Protein AF-A0A3Q2Q4I5-F1 (afdb_monomer)

Foldseek 3Di:
DLVVVLVVCVVVLHQDEDEAEPDDDVSVVVSNVSSVHYYHYDDDPVSVVVVVVVVVQPDDDDPPDDPDDAAAFAFDKDDDDPPDPPQDFDFAPACPPPPDDGDRDRIATAGPPPRGGHHDDQDQDPPPRHGYHHPVVVVVCVCSVPFFDQFDWDFCVVPPQFDAQPPPRHGPPDRTWTAGPPQRGIHDPVVSCCCRPPVRDDPRVVVVVVPD

pLDDT: mean 81.92, std 12.38, range [33.72, 95.56]

Structure (mmCIF, N/CA/C/O backbone):
data_AF-A0A3Q2Q4I5-F1
#
_entry.id   AF-A0A3Q2Q4I5-F1
#
loop_
_atom_site.group_PDB
_atom_site.id
_atom_site.type_symbol
_atom_site.label_atom_id
_atom_site.label_alt_id
_atom_site.label_comp_id
_atom_site.label_asym_id
_atom_site.label_entity_id
_atom_site.label_seq_id
_atom_site.pdbx_PDB_ins_code
_atom_site.Cartn_x
_atom_site.Cartn_y
_atom_site.Cartn_z
_atom_site.occupancy
_atom_site.B_iso_or_equiv
_atom_site.auth_seq_id
_atom_site.auth_comp_id
_atom_site.auth_asym_id
_atom_site.auth_atom_id
_atom_site.pdbx_PDB_model_num
ATOM 1 N N . ASN A 1 1 ? -8.327 -9.528 -34.447 1.00 54.75 1 ASN A N 1
ATOM 2 C CA . ASN A 1 1 ? -7.809 -8.280 -33.842 1.00 54.75 1 ASN A CA 1
ATOM 3 C C . ASN A 1 1 ? -8.039 -8.203 -32.328 1.00 54.75 1 ASN A C 1
ATOM 5 O O . ASN A 1 1 ? -7.052 -8.229 -31.614 1.00 54.75 1 ASN A O 1
ATOM 9 N N . ASN A 1 2 ? -9.270 -8.161 -31.782 1.00 54.66 2 ASN A N 1
ATOM 10 C CA . ASN A 1 2 ? -9.454 -8.071 -30.308 1.00 54.66 2 ASN A CA 1
ATOM 11 C C . ASN A 1 2 ? -9.133 -9.365 -29.533 1.00 54.66 2 ASN A C 1
ATOM 13 O O . ASN A 1 2 ? -8.626 -9.297 -28.416 1.00 54.66 2 ASN A O 1
ATOM 17 N N . LYS A 1 3 ? -9.390 -10.541 -30.123 1.00 59.75 3 LYS A N 1
ATOM 18 C CA . LYS A 1 3 ? -9.058 -11.841 -29.509 1.00 59.75 3 LYS A CA 1
ATOM 19 C C . LYS A 1 3 ? -7.539 -12.036 -29.374 1.00 59.75 3 LYS A C 1
ATOM 21 O O . LYS A 1 3 ? -7.071 -12.600 -28.394 1.00 59.75 3 LYS A O 1
ATOM 26 N N . ASP A 1 4 ? -6.778 -11.482 -30.317 1.00 68.62 4 ASP A N 1
ATOM 27 C CA . ASP A 1 4 ? -5.315 -11.579 -30.352 1.00 68.62 4 ASP A CA 1
ATOM 28 C C . ASP A 1 4 ? -4.661 -10.744 -29.237 1.00 68.62 4 ASP A C 1
ATOM 30 O O . ASP A 1 4 ? -3.686 -11.178 -28.622 1.00 68.62 4 ASP A O 1
ATOM 34 N N . MET A 1 5 ? -5.230 -9.576 -28.910 1.00 77.81 5 MET A N 1
ATOM 35 C CA . MET A 1 5 ? -4.703 -8.699 -27.857 1.00 77.81 5 MET A CA 1
ATOM 36 C C . MET A 1 5 ? -4.906 -9.288 -26.452 1.00 77.81 5 MET A C 1
ATOM 38 O O . MET A 1 5 ? -3.982 -9.247 -25.640 1.00 77.81 5 MET A O 1
ATOM 42 N N . GLY A 1 6 ? -6.066 -9.902 -26.181 1.00 77.69 6 GLY A N 1
ATOM 43 C CA . GLY A 1 6 ? -6.321 -10.610 -24.917 1.00 77.69 6 GLY A CA 1
ATOM 44 C C . GLY A 1 6 ? -5.351 -11.775 -24.698 1.00 77.69 6 GLY A C 1
ATOM 45 O O . GLY A 1 6 ? -4.722 -11.880 -23.642 1.00 77.69 6 GLY A O 1
ATOM 46 N N . CYS A 1 7 ? -5.130 -12.595 -25.732 1.00 77.12 7 CYS A N 1
ATOM 47 C CA . CYS A 1 7 ? -4.141 -13.673 -25.687 1.00 77.12 7 CYS A CA 1
ATOM 48 C C . CYS A 1 7 ? -2.708 -13.153 -25.479 1.00 77.12 7 CYS A C 1
ATOM 50 O O . CYS A 1 7 ? -1.955 -13.735 -24.696 1.00 77.12 7 CYS A O 1
ATOM 52 N N . THR A 1 8 ? -2.346 -12.037 -26.118 1.00 87.06 8 THR A N 1
ATOM 53 C CA . THR A 1 8 ? -1.018 -11.420 -25.968 1.00 87.06 8 THR A CA 1
ATOM 54 C C . THR A 1 8 ? -0.786 -10.952 -24.528 1.00 87.06 8 THR A C 1
ATOM 56 O O . THR A 1 8 ? 0.212 -11.324 -23.913 1.00 87.06 8 THR A O 1
ATOM 59 N N . LEU A 1 9 ? -1.731 -10.214 -23.941 1.00 86.50 9 LEU A N 1
ATOM 60 C CA . LEU A 1 9 ? -1.629 -9.721 -22.559 1.00 86.50 9 LEU A CA 1
ATOM 61 C C . LEU A 1 9 ? -1.539 -10.861 -21.542 1.00 86.50 9 LEU A C 1
ATOM 63 O O . LEU A 1 9 ? -0.756 -10.794 -20.593 1.00 86.50 9 LEU A O 1
ATOM 67 N N . LYS A 1 10 ? -2.282 -11.945 -21.784 1.00 84.06 10 LYS A N 1
ATOM 68 C CA . LYS A 1 10 ? -2.213 -13.154 -20.964 1.00 84.06 10 LYS A CA 1
ATOM 69 C C . LYS A 1 10 ? -0.843 -13.828 -21.047 1.00 84.06 10 LYS A C 1
ATOM 71 O O . LYS A 1 10 ? -0.325 -14.257 -20.019 1.00 84.06 10 LYS A O 1
ATOM 76 N N . SER A 1 11 ? -0.235 -13.889 -22.234 1.00 85.06 11 SER A N 1
ATOM 77 C CA . SER A 1 11 ? 1.121 -14.436 -22.393 1.00 85.06 11 SER A CA 1
ATOM 78 C C . SER A 1 11 ? 2.181 -13.601 -21.664 1.00 85.06 11 SER A C 1
ATOM 80 O O . SER A 1 11 ? 3.107 -14.159 -21.084 1.00 85.06 11 SER A O 1
ATOM 82 N N . LEU A 1 12 ? 1.987 -12.279 -21.605 1.00 86.94 12 LEU A N 1
ATOM 83 C CA . LEU A 1 12 ? 2.850 -11.337 -20.889 1.00 86.94 12 LEU A CA 1
ATOM 84 C C . LEU A 1 12 ? 2.569 -11.273 -19.374 1.00 86.94 12 LEU A C 1
ATOM 86 O O . LEU A 1 12 ? 3.193 -10.473 -18.683 1.00 86.94 12 LEU A O 1
ATOM 90 N N . LYS A 1 13 ? 1.640 -12.090 -18.848 1.00 85.62 13 LYS A N 1
ATOM 91 C CA . LYS A 1 13 ? 1.212 -12.094 -17.433 1.00 85.62 13 LYS A CA 1
ATOM 92 C C . LYS A 1 13 ? 0.746 -10.713 -16.930 1.00 85.62 13 LYS A C 1
ATOM 94 O O . LYS A 1 13 ? 0.904 -10.390 -15.754 1.00 85.62 13 LYS A O 1
ATOM 99 N N . VAL A 1 14 ? 0.151 -9.897 -17.805 1.00 87.50 14 VAL A N 1
ATOM 100 C CA . VAL A 1 14 ? -0.359 -8.563 -17.449 1.00 87.50 14 VAL A CA 1
ATOM 101 C C . VAL A 1 14 ? -1.813 -8.662 -16.995 1.00 87.50 14 VAL A C 1
ATOM 103 O O . VAL A 1 14 ? -2.679 -9.126 -17.737 1.00 87.50 14 VAL A O 1
ATOM 106 N N . ARG A 1 15 ? -2.092 -8.178 -15.782 1.00 88.50 15 ARG A N 1
ATOM 107 C CA . ARG A 1 15 ? -3.451 -8.043 -15.244 1.00 88.50 15 ARG A CA 1
ATOM 108 C C . ARG A 1 15 ? -4.058 -6.711 -15.682 1.00 88.50 15 ARG A C 1
ATOM 110 O O . ARG A 1 15 ? -3.457 -5.665 -15.454 1.00 88.50 15 ARG A O 1
ATOM 117 N N . VAL A 1 16 ? -5.268 -6.746 -16.240 1.00 91.00 16 VAL A N 1
ATOM 118 C CA . VAL A 1 16 ? -6.002 -5.543 -16.660 1.00 91.00 16 VAL A CA 1
ATOM 119 C C . VAL A 1 16 ? -7.303 -5.433 -15.873 1.00 91.00 16 VAL A C 1
ATOM 121 O O . VAL A 1 16 ? -8.151 -6.316 -15.956 1.00 91.00 16 VAL A O 1
ATOM 124 N N . SER A 1 17 ? -7.472 -4.335 -15.136 1.00 92.56 17 SER A N 1
ATOM 125 C CA . SER A 1 17 ? -8.730 -3.961 -14.478 1.00 92.56 17 SER A CA 1
ATOM 126 C C . SER A 1 17 ? -9.321 -2.729 -15.162 1.00 92.56 17 SER A C 1
ATOM 128 O O . SER A 1 17 ? -8.582 -1.825 -15.546 1.00 92.56 17 SER A O 1
ATOM 130 N N . VAL A 1 18 ? -10.644 -2.693 -15.334 1.00 94.50 18 VAL A N 1
ATOM 131 C CA . VAL A 1 18 ? -11.345 -1.611 -16.044 1.00 94.50 18 VAL A CA 1
ATOM 132 C C . VAL A 1 18 ? -12.529 -1.130 -15.214 1.00 94.50 18 VAL A C 1
ATOM 134 O O . VAL A 1 18 ? -13.327 -1.930 -14.730 1.00 94.50 18 VAL A O 1
ATOM 137 N N . ILE A 1 19 ? -12.665 0.189 -15.094 1.00 94.88 19 ILE A N 1
ATOM 138 C CA . ILE A 1 19 ? -13.838 0.839 -14.509 1.00 94.88 19 ILE A CA 1
ATOM 139 C C . ILE A 1 19 ? -14.615 1.496 -15.656 1.00 94.88 19 ILE A C 1
ATOM 141 O O . ILE A 1 19 ? -14.107 2.395 -16.323 1.00 94.88 19 ILE A O 1
ATOM 145 N N . GLY A 1 20 ? -15.819 0.998 -15.928 1.00 93.88 20 GLY A N 1
ATOM 146 C CA . GLY A 1 20 ? -16.721 1.500 -16.959 1.00 93.88 20 GLY A CA 1
ATOM 147 C C . GLY A 1 20 ? -17.591 2.650 -16.454 1.00 93.88 20 GLY A C 1
ATOM 148 O O . GLY A 1 20 ? -18.076 2.632 -15.323 1.00 93.88 20 GLY A O 1
ATOM 149 N N . LEU A 1 21 ? -17.822 3.639 -17.315 1.00 92.94 21 LEU A N 1
ATOM 150 C CA . LEU A 1 21 ? -18.753 4.737 -17.060 1.00 92.94 21 LEU A CA 1
ATOM 151 C C . LEU A 1 21 ? -20.150 4.345 -17.555 1.00 92.94 21 LEU A C 1
ATOM 153 O O . LEU A 1 21 ? -20.323 4.104 -18.749 1.00 92.94 21 LEU A O 1
ATOM 157 N N . SER A 1 22 ? -21.124 4.297 -16.641 1.00 89.56 22 SER A N 1
ATOM 158 C CA . SER A 1 22 ? -22.569 4.080 -16.864 1.00 89.56 22 SER A CA 1
ATOM 159 C C . SER A 1 22 ? -23.007 2.739 -17.471 1.00 89.56 22 SER A C 1
ATOM 161 O O . SER A 1 22 ? -24.047 2.219 -17.081 1.00 89.56 22 SER A O 1
ATOM 163 N N . ALA A 1 23 ? -22.258 2.164 -18.410 1.00 91.31 23 ALA A N 1
ATOM 164 C CA . ALA A 1 23 ? -22.637 0.954 -19.129 1.00 91.31 23 ALA A CA 1
ATOM 165 C C . ALA A 1 23 ? -21.513 -0.085 -19.152 1.00 91.31 23 ALA A C 1
ATOM 167 O O . ALA A 1 23 ? -20.323 0.239 -19.168 1.00 91.31 23 ALA A O 1
ATOM 168 N N . GLU A 1 24 ? -21.915 -1.355 -19.203 1.00 92.56 24 GLU A N 1
ATOM 169 C CA . GLU A 1 24 ? -21.002 -2.478 -19.370 1.00 92.56 24 GLU A CA 1
ATOM 170 C C . GLU A 1 24 ? -20.655 -2.691 -20.850 1.00 92.56 24 GLU A C 1
ATOM 172 O O . GLU A 1 24 ? -21.527 -2.839 -21.708 1.00 92.56 24 GLU A O 1
ATOM 177 N N . VAL A 1 25 ? -19.358 -2.782 -21.145 1.00 93.81 25 VAL A N 1
ATOM 178 C CA . VAL A 1 25 ? -18.853 -3.131 -22.476 1.00 93.81 25 VAL A CA 1
ATOM 179 C C . VAL A 1 25 ? -18.385 -4.579 -22.470 1.00 93.81 25 VAL A C 1
ATOM 181 O O . VAL A 1 25 ? -17.338 -4.902 -21.910 1.00 93.81 25 VAL A O 1
ATOM 184 N N . ARG A 1 26 ? -19.113 -5.451 -23.180 1.00 91.69 26 ARG A N 1
ATOM 185 C CA . ARG A 1 26 ? -18.853 -6.903 -23.210 1.00 91.69 26 ARG A CA 1
ATOM 186 C C . ARG A 1 26 ? -17.406 -7.270 -23.553 1.00 91.69 26 ARG A C 1
ATOM 188 O O . ARG A 1 26 ? -16.881 -8.236 -23.006 1.00 91.69 26 ARG A O 1
ATOM 195 N N . VAL A 1 27 ? -16.758 -6.522 -24.447 1.00 91.75 27 VAL A N 1
ATOM 196 C CA . VAL A 1 27 ? -15.351 -6.756 -24.822 1.00 91.75 27 VAL A CA 1
ATOM 197 C C . VAL A 1 27 ? -14.419 -6.539 -23.627 1.00 91.75 27 VAL A C 1
ATOM 199 O O . VAL A 1 27 ? -13.544 -7.366 -23.382 1.00 91.75 27 VAL A O 1
ATOM 202 N N . CYS A 1 28 ? -14.635 -5.476 -22.849 1.00 91.25 28 CYS A N 1
ATOM 203 C CA . CYS A 1 28 ? -13.860 -5.191 -21.645 1.00 91.25 28 CYS A CA 1
ATOM 204 C C . CYS A 1 28 ? -14.121 -6.235 -20.555 1.00 91.25 28 CYS A C 1
ATOM 206 O O . CYS A 1 28 ? -13.171 -6.678 -19.921 1.00 91.25 28 CYS A O 1
ATOM 208 N N . THR A 1 29 ? -15.367 -6.691 -20.392 1.00 91.44 29 THR A N 1
ATOM 209 C CA . THR A 1 29 ? -15.709 -7.770 -19.451 1.00 91.44 29 THR A CA 1
ATOM 210 C C . THR A 1 29 ? -14.982 -9.073 -19.782 1.00 91.44 29 THR A C 1
ATOM 212 O O . THR A 1 29 ? -14.494 -9.771 -18.896 1.00 91.44 29 THR A O 1
ATOM 215 N N . VAL A 1 30 ? -14.905 -9.430 -21.067 1.00 91.62 30 VAL A N 1
ATOM 216 C CA . VAL A 1 30 ? -14.172 -10.627 -21.503 1.00 91.62 30 VAL A CA 1
ATOM 217 C C . VAL A 1 30 ? -12.671 -10.447 -21.258 1.00 91.62 30 VAL A C 1
ATOM 219 O O . VAL A 1 30 ? -12.039 -11.348 -20.716 1.00 91.62 30 VAL A O 1
ATOM 222 N N . LEU A 1 31 ? -12.117 -9.271 -21.566 1.00 91.12 31 LEU A N 1
ATOM 223 C CA . LEU A 1 31 ? -10.697 -8.964 -21.375 1.00 91.12 31 LEU A CA 1
ATOM 224 C C . LEU A 1 31 ? -10.256 -9.037 -19.903 1.00 91.12 31 LEU A C 1
ATOM 226 O O . LEU A 1 31 ? -9.240 -9.660 -19.588 1.00 91.12 31 LEU A O 1
ATOM 230 N N . THR A 1 32 ? -11.004 -8.416 -18.989 1.00 91.25 32 THR A N 1
ATOM 231 C CA . THR A 1 32 ? -10.692 -8.448 -17.550 1.00 91.25 32 THR A CA 1
ATOM 232 C C . THR A 1 32 ? -10.813 -9.868 -17.001 1.00 91.25 32 THR A C 1
ATOM 234 O O . THR A 1 32 ? -9.948 -10.312 -16.248 1.00 91.25 32 THR A O 1
ATOM 237 N N . ARG A 1 33 ? -11.819 -10.633 -17.450 1.00 89.06 33 ARG A N 1
ATOM 238 C CA . ARG A 1 33 ? -11.991 -12.043 -17.074 1.00 89.06 33 ARG A CA 1
ATOM 239 C C . ARG A 1 33 ? -10.855 -12.933 -17.582 1.00 89.06 33 ARG A C 1
ATOM 241 O O . ARG A 1 33 ? -10.436 -13.840 -16.869 1.00 89.06 33 ARG A O 1
ATOM 248 N N . GLU A 1 34 ? -10.352 -12.693 -18.789 1.00 88.19 34 GLU A N 1
ATOM 249 C CA . GLU A 1 34 ? -9.236 -13.458 -19.360 1.00 88.19 34 GLU A CA 1
ATOM 250 C C . GLU A 1 34 ? -7.886 -13.143 -18.699 1.00 88.19 34 GLU A C 1
ATOM 252 O O . GLU A 1 34 ? -7.055 -14.045 -18.562 1.00 88.19 34 GLU A O 1
ATOM 257 N N . THR A 1 35 ? -7.679 -11.892 -18.275 1.00 87.44 35 THR A N 1
ATOM 258 C CA . THR A 1 35 ? -6.443 -11.411 -17.624 1.00 87.44 35 THR A CA 1
ATOM 259 C C . THR A 1 35 ? -6.456 -11.539 -16.094 1.00 87.44 35 THR A C 1
ATOM 261 O O . THR A 1 35 ? -5.437 -11.292 -15.452 1.00 87.44 35 THR A O 1
ATOM 264 N N . GLY A 1 36 ? -7.582 -11.939 -15.492 1.00 86.56 36 GLY A N 1
ATOM 265 C CA . GLY A 1 36 ? -7.728 -12.085 -14.037 1.00 86.56 36 GLY A CA 1
ATOM 266 C C . GLY A 1 36 ? -7.856 -10.755 -13.283 1.00 86.56 36 GLY A C 1
ATOM 267 O O . GLY A 1 36 ? -7.525 -10.679 -12.098 1.00 86.56 36 GLY A O 1
ATOM 268 N N . GLY A 1 37 ? -8.286 -9.696 -13.968 1.00 89.25 37 GLY A N 1
ATOM 269 C CA . GLY A 1 37 ? -8.605 -8.408 -13.362 1.00 89.25 37 GLY A CA 1
ATOM 270 C C . GLY A 1 37 ? -10.074 -8.267 -12.966 1.00 89.25 37 GLY A C 1
ATOM 271 O O . GLY A 1 37 ? -10.849 -9.221 -12.974 1.00 89.25 37 GLY A O 1
ATOM 272 N N . SER A 1 38 ? -10.448 -7.044 -12.601 1.00 91.56 38 SER A N 1
ATOM 273 C CA . SER A 1 38 ? -11.791 -6.664 -12.149 1.00 91.56 38 SER A CA 1
ATOM 274 C C . SER A 1 38 ? -12.464 -5.732 -13.158 1.00 91.56 38 SER A C 1
ATOM 276 O O . SER A 1 38 ? -11.806 -4.881 -13.760 1.00 91.56 38 SER A O 1
ATOM 278 N N . TYR A 1 39 ? -13.777 -5.892 -13.345 1.00 94.75 39 TYR A N 1
ATOM 279 C CA . TYR A 1 39 ? -14.610 -4.973 -14.123 1.00 94.75 39 TYR A CA 1
ATOM 280 C C . TYR A 1 39 ? -15.728 -4.430 -13.240 1.00 94.75 39 TYR A C 1
ATOM 282 O O . TYR A 1 39 ? -16.492 -5.214 -12.679 1.00 94.75 39 TYR A O 1
ATOM 290 N N . HIS A 1 40 ? -15.828 -3.109 -13.131 1.00 94.94 40 HIS A N 1
ATOM 291 C CA . HIS A 1 40 ? -16.877 -2.442 -12.360 1.00 94.94 40 HIS A CA 1
ATOM 292 C C . HIS A 1 40 ? -17.512 -1.327 -13.182 1.00 94.94 40 HIS A C 1
ATOM 294 O O . HIS A 1 40 ? -16.818 -0.666 -13.949 1.00 94.94 40 HIS A O 1
ATOM 300 N N . VAL A 1 41 ? 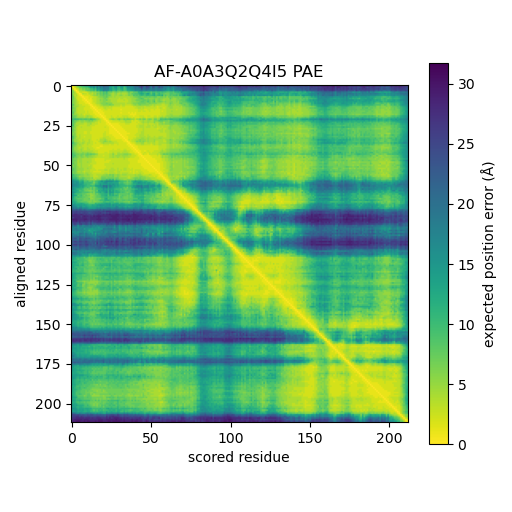-18.814 -1.107 -13.011 1.00 94.94 41 VAL A N 1
ATOM 301 C CA . VAL A 1 41 ? -19.547 -0.008 -13.652 1.00 94.94 41 VAL A CA 1
ATOM 302 C C . VAL A 1 41 ? -19.908 1.023 -12.594 1.00 94.94 41 VAL A C 1
ATOM 304 O O . VAL A 1 41 ? -20.430 0.676 -11.535 1.00 94.94 41 VAL A O 1
ATOM 307 N N . ILE A 1 42 ? -19.612 2.286 -12.883 1.00 95.56 42 ILE A N 1
ATOM 308 C CA . ILE A 1 42 ? -19.913 3.407 -11.996 1.00 95.56 42 ILE A CA 1
ATOM 309 C C . ILE A 1 42 ? -21.422 3.652 -11.984 1.00 95.56 42 ILE A C 1
ATOM 311 O O . ILE A 1 42 ? -22.043 3.744 -13.044 1.00 95.56 42 ILE A O 1
ATOM 315 N N . LEU A 1 43 ? -21.976 3.778 -10.777 1.00 92.25 43 LEU A N 1
ATOM 316 C CA . LEU A 1 43 ? -23.379 4.126 -10.541 1.00 92.25 43 LEU A CA 1
ATOM 317 C C . LEU A 1 43 ? -23.470 5.598 -10.130 1.00 92.25 43 L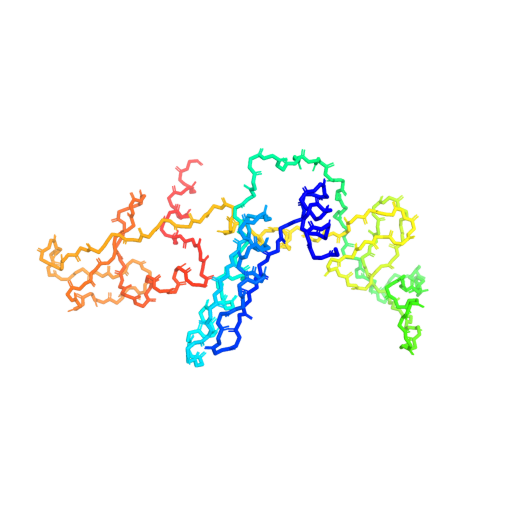EU A C 1
ATOM 319 O O . LEU A 1 43 ? -24.008 6.410 -10.873 1.00 92.25 43 LEU A O 1
ATOM 323 N N . ASP A 1 44 ? -22.817 5.930 -9.015 1.00 94.38 44 ASP A N 1
ATOM 324 C CA . ASP A 1 44 ? -22.798 7.261 -8.407 1.00 94.38 44 ASP A CA 1
ATOM 325 C C . ASP A 1 44 ? -21.361 7.722 -8.103 1.00 94.38 44 ASP A C 1
ATOM 327 O O . ASP A 1 44 ? -20.403 6.946 -8.177 1.00 94.38 44 ASP A O 1
ATOM 331 N N . GLU A 1 45 ? -21.200 8.989 -7.709 1.00 94.00 45 GLU A N 1
ATOM 332 C CA . GLU A 1 45 ? -19.900 9.568 -7.338 1.00 94.00 45 GLU A CA 1
ATOM 333 C C . GLU A 1 45 ? -19.270 8.875 -6.113 1.00 94.00 45 GLU A C 1
ATOM 335 O O . GLU A 1 45 ? -18.058 8.648 -6.080 1.00 94.00 45 GLU A O 1
ATOM 340 N N . SER A 1 46 ? -20.082 8.503 -5.118 1.00 94.88 46 SER A N 1
ATOM 341 C CA . SER A 1 46 ? -19.633 7.738 -3.945 1.00 94.88 46 SER A CA 1
ATOM 342 C C . SER A 1 46 ? -19.099 6.369 -4.356 1.00 94.88 46 SER A C 1
ATOM 344 O O . SER A 1 46 ? -17.968 6.021 -4.018 1.00 94.88 46 SER A O 1
ATOM 346 N N . HIS A 1 47 ? -19.859 5.646 -5.183 1.00 94.06 47 HIS A N 1
ATOM 347 C CA . HIS A 1 47 ? -19.448 4.349 -5.707 1.00 94.06 47 HIS A CA 1
ATOM 348 C C . HIS A 1 47 ? -18.154 4.462 -6.527 1.00 94.06 47 HIS A C 1
ATOM 350 O O . HIS A 1 47 ? -17.261 3.630 -6.396 1.00 94.06 47 HIS A O 1
ATOM 356 N N . PHE A 1 48 ? -17.980 5.522 -7.324 1.00 94.31 48 PHE A N 1
ATOM 357 C CA . PHE A 1 48 ? -16.723 5.744 -8.041 1.00 94.31 48 PHE A CA 1
ATOM 358 C C . PHE A 1 48 ? -15.525 5.912 -7.096 1.00 94.31 48 PHE A C 1
ATOM 360 O O . PHE A 1 48 ? -14.477 5.301 -7.321 1.00 94.31 48 PHE A O 1
AT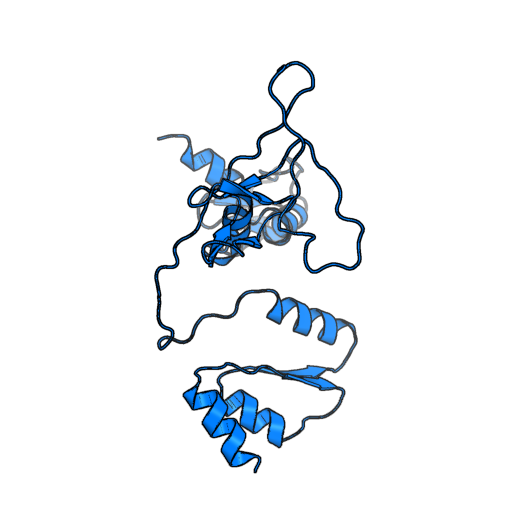OM 367 N N . LYS A 1 49 ? -15.678 6.693 -6.019 1.00 94.25 49 LYS A N 1
ATOM 368 C CA . LYS A 1 49 ? -14.636 6.860 -4.994 1.00 94.25 49 LYS A CA 1
ATOM 369 C C . LYS A 1 49 ? -14.288 5.526 -4.331 1.00 94.25 49 LYS A C 1
ATOM 371 O O . LYS A 1 49 ? -13.108 5.216 -4.196 1.00 94.25 49 LYS A O 1
ATOM 376 N N . GLU A 1 50 ? -15.280 4.707 -3.995 1.00 92.56 50 GLU A N 1
ATOM 377 C CA . GLU A 1 50 ? -15.063 3.366 -3.434 1.00 92.56 50 GLU A CA 1
ATOM 378 C C . GLU A 1 50 ? -14.290 2.452 -4.396 1.00 92.56 50 GLU A C 1
ATOM 380 O O . GLU A 1 50 ? -13.318 1.807 -3.996 1.00 92.56 50 GLU A O 1
ATOM 385 N N . LEU A 1 51 ? -14.659 2.444 -5.682 1.00 92.50 51 LEU A N 1
ATOM 386 C CA . LEU A 1 51 ? -13.970 1.659 -6.709 1.00 92.50 51 LEU A CA 1
ATOM 387 C C . LEU A 1 51 ? -12.512 2.094 -6.891 1.00 92.50 51 LEU A C 1
ATOM 389 O O . LEU A 1 51 ? -11.640 1.241 -7.071 1.00 92.50 51 LEU A O 1
ATOM 393 N N . LEU A 1 52 ? -12.229 3.397 -6.821 1.00 92.94 52 LEU A N 1
ATOM 394 C CA . LEU A 1 52 ? -10.857 3.906 -6.840 1.00 92.94 52 LEU A CA 1
ATOM 395 C C . LEU A 1 52 ? -10.084 3.451 -5.600 1.00 92.94 52 LEU A C 1
ATOM 397 O O . LEU A 1 52 ? -8.988 2.908 -5.735 1.00 92.94 52 LEU A O 1
ATOM 401 N N . MET A 1 53 ? -10.669 3.594 -4.408 1.00 90.44 53 MET A N 1
ATOM 402 C CA . MET A 1 53 ? -10.040 3.183 -3.148 1.00 90.44 53 MET A CA 1
ATOM 403 C C . MET A 1 53 ? -9.758 1.676 -3.094 1.00 90.44 53 MET A C 1
ATOM 405 O O . MET A 1 53 ? -8.742 1.261 -2.533 1.00 90.44 53 MET A O 1
ATOM 409 N N . LEU A 1 54 ? -10.591 0.852 -3.736 1.00 88.75 54 LEU A N 1
ATOM 410 C CA . LEU A 1 54 ? -10.341 -0.583 -3.883 1.00 88.75 54 LEU A CA 1
ATOM 411 C C . LEU A 1 54 ? -9.039 -0.870 -4.649 1.00 88.75 54 LEU A C 1
ATOM 413 O O . LEU A 1 54 ? -8.315 -1.794 -4.287 1.00 88.75 54 LEU A O 1
ATOM 417 N N . HIS A 1 55 ? -8.725 -0.077 -5.679 1.00 89.50 55 HIS A N 1
ATOM 418 C CA . HIS A 1 55 ? -7.526 -0.252 -6.509 1.00 89.50 55 HIS A CA 1
ATOM 419 C C . HIS A 1 55 ? -6.271 0.414 -5.922 1.00 89.50 55 HIS A C 1
ATOM 421 O O . HIS A 1 55 ? -5.171 0.155 -6.407 1.00 89.50 55 HIS A O 1
ATOM 427 N N . VAL A 1 56 ? -6.407 1.239 -4.875 1.00 88.75 56 VAL A N 1
ATOM 428 C CA . VAL A 1 56 ? -5.263 1.766 -4.106 1.00 88.75 56 VAL A CA 1
ATOM 429 C C . VAL A 1 56 ? -4.577 0.646 -3.324 1.00 88.75 56 VAL A C 1
ATOM 431 O O . VAL A 1 56 ? -3.351 0.624 -3.217 1.00 88.75 56 VAL A O 1
ATOM 434 N N . LYS A 1 57 ? -5.352 -0.305 -2.785 1.00 82.88 57 LYS A N 1
ATOM 435 C CA . LYS A 1 57 ? -4.795 -1.464 -2.082 1.00 82.88 57 LYS A CA 1
ATOM 436 C C . LYS A 1 57 ? -4.165 -2.416 -3.106 1.00 82.88 57 LYS A C 1
ATOM 438 O O . LYS A 1 57 ? -4.842 -2.790 -4.066 1.00 82.88 57 LYS A O 1
ATOM 443 N N . PRO A 1 58 ? -2.900 -2.838 -2.916 1.00 85.56 58 PRO A N 1
ATOM 444 C CA . PRO A 1 58 ? -2.255 -3.744 -3.853 1.00 85.56 58 PRO A CA 1
ATOM 445 C C . PRO A 1 58 ? -3.062 -5.049 -3.918 1.00 85.56 58 PRO A C 1
ATOM 447 O O . PRO A 1 58 ? -3.286 -5.680 -2.880 1.00 85.56 58 PRO A O 1
ATOM 450 N N . PRO A 1 59 ? -3.541 -5.458 -5.105 1.00 84.56 59 PRO A N 1
ATOM 451 C CA . PRO A 1 59 ? -4.328 -6.670 -5.217 1.00 84.56 59 PRO A CA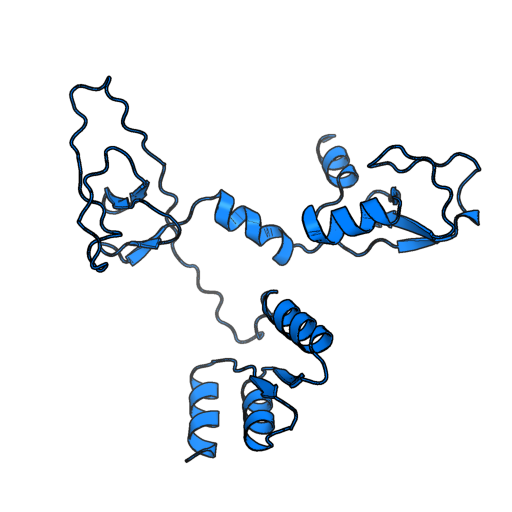 1
ATOM 452 C C . PRO A 1 59 ? -3.449 -7.896 -4.939 1.00 84.56 59 PRO A C 1
ATOM 454 O O . PRO A 1 59 ? -2.243 -7.865 -5.203 1.00 84.56 59 PRO A O 1
ATOM 457 N N . PRO A 1 60 ? -4.036 -9.005 -4.459 1.00 81.62 60 PRO A N 1
ATOM 458 C CA . PRO A 1 60 ? -3.286 -10.231 -4.248 1.00 81.62 60 PRO A CA 1
ATOM 459 C C . PRO A 1 60 ? -2.665 -10.689 -5.571 1.00 81.62 60 PRO A C 1
ATOM 461 O O . PRO A 1 60 ? -3.333 -10.728 -6.613 1.00 81.62 60 PRO A O 1
ATOM 464 N N . ALA A 1 61 ? -1.374 -11.016 -5.523 1.00 75.06 61 ALA A N 1
ATOM 465 C CA . ALA A 1 61 ? -0.663 -11.552 -6.670 1.00 75.06 61 ALA A CA 1
ATOM 466 C C . ALA A 1 61 ? -1.248 -12.918 -7.057 1.00 75.06 61 ALA A C 1
ATOM 468 O O . ALA A 1 61 ? -1.630 -13.721 -6.205 1.00 75.06 61 ALA A O 1
ATOM 469 N N . SER A 1 62 ? -1.307 -13.199 -8.358 1.00 73.19 62 SER A N 1
ATOM 470 C CA . SER A 1 62 ? -1.616 -14.543 -8.847 1.00 73.19 62 SER A CA 1
ATOM 471 C C . SER A 1 62 ? -0.542 -15.528 -8.380 1.00 73.19 62 SER A C 1
ATOM 473 O O . SER A 1 62 ? 0.638 -15.196 -8.443 1.00 73.19 62 SER A O 1
ATOM 475 N N . PHE A 1 63 ? -0.917 -16.760 -8.026 1.00 64.75 63 PHE A N 1
ATOM 476 C CA . PHE A 1 63 ? 0.027 -17.819 -7.626 1.00 64.75 63 PHE A CA 1
ATOM 477 C C . PHE A 1 63 ? 1.132 -18.117 -8.662 1.00 64.75 63 PHE A C 1
ATOM 479 O O . PHE A 1 63 ? 2.155 -18.697 -8.322 1.00 64.75 63 PHE A O 1
ATOM 486 N N . SER A 1 64 ? 0.938 -17.721 -9.923 1.00 68.19 64 SER A N 1
ATOM 487 C CA . SER A 1 64 ? 1.906 -17.851 -11.020 1.00 68.19 64 SER A CA 1
ATOM 488 C C . SER A 1 64 ? 2.886 -16.676 -11.156 1.00 68.19 64 SER A C 1
ATOM 490 O O . SER A 1 64 ? 3.644 -16.627 -12.131 1.00 68.19 64 SER A O 1
ATOM 492 N N . ALA A 1 65 ? 2.818 -15.688 -10.260 1.00 71.62 65 ALA A N 1
ATOM 493 C CA . ALA A 1 65 ? 3.733 -14.556 -10.253 1.00 71.62 65 ALA A CA 1
ATOM 494 C C . ALA A 1 65 ? 5.112 -15.007 -9.756 1.00 71.62 65 ALA A C 1
ATOM 496 O O . ALA A 1 65 ? 5.231 -15.715 -8.759 1.00 71.62 65 ALA A O 1
ATOM 497 N N . GLU A 1 66 ? 6.156 -14.605 -10.471 1.00 78.44 66 GLU A N 1
ATOM 498 C CA . GLU A 1 66 ? 7.529 -14.930 -10.100 1.00 78.44 66 GLU A CA 1
ATOM 499 C C . GLU A 1 66 ? 7.980 -14.012 -8.962 1.00 78.44 66 GLU A C 1
ATOM 501 O O . GLU A 1 66 ? 7.971 -12.787 -9.086 1.00 78.44 66 GLU A O 1
ATOM 506 N N . CYS A 1 67 ? 8.390 -14.605 -7.843 1.00 77.94 67 CYS A N 1
ATOM 507 C CA . CYS A 1 67 ? 9.013 -13.877 -6.744 1.00 77.94 67 CYS A CA 1
ATOM 508 C C . CYS A 1 67 ? 10.503 -13.675 -7.055 1.00 77.94 67 CYS A C 1
ATOM 510 O O . CYS A 1 67 ? 11.348 -14.457 -6.620 1.00 77.94 67 CYS A O 1
ATOM 512 N N . SER A 1 68 ? 10.833 -12.644 -7.834 1.00 83.56 68 SER A N 1
ATOM 513 C CA . SER A 1 68 ? 12.224 -12.271 -8.106 1.00 83.56 68 SER A CA 1
ATOM 514 C C . SER A 1 68 ? 12.787 -11.392 -6.989 1.00 83.56 68 SER A C 1
ATOM 516 O O . SER A 1 68 ? 12.177 -10.385 -6.623 1.00 83.56 68 SER A O 1
ATOM 518 N N . LEU A 1 69 ? 13.980 -11.718 -6.488 1.00 86.12 69 LEU A N 1
ATOM 519 C CA . LEU A 1 69 ? 14.695 -10.847 -5.560 1.00 86.12 69 LEU A CA 1
ATOM 520 C C . LEU A 1 69 ? 15.311 -9.671 -6.328 1.00 86.12 69 LEU A C 1
ATOM 522 O O . LEU A 1 69 ? 16.223 -9.851 -7.134 1.00 86.12 69 LEU A O 1
ATOM 526 N N . ILE A 1 70 ? 14.827 -8.462 -6.056 1.00 86.00 70 ILE A N 1
ATOM 527 C CA . ILE A 1 70 ? 15.349 -7.233 -6.657 1.00 86.00 70 ILE A CA 1
ATOM 528 C C . ILE A 1 70 ? 16.393 -6.632 -5.716 1.00 86.00 70 ILE A C 1
ATOM 530 O O . ILE A 1 70 ? 16.170 -6.508 -4.511 1.00 86.00 70 ILE A O 1
ATOM 534 N N . ARG A 1 71 ? 17.543 -6.233 -6.264 1.00 87.75 71 ARG A N 1
ATOM 535 C CA . ARG A 1 71 ? 18.561 -5.503 -5.502 1.00 87.75 71 ARG A CA 1
ATOM 536 C C . ARG A 1 71 ? 18.074 -4.074 -5.267 1.00 87.75 71 ARG A C 1
ATOM 538 O O . ARG A 1 71 ? 17.813 -3.351 -6.222 1.00 87.75 71 ARG A O 1
ATOM 545 N N . MET A 1 72 ? 17.986 -3.666 -4.005 1.00 89.25 72 MET A N 1
ATOM 546 C CA . MET A 1 72 ? 17.637 -2.298 -3.613 1.00 89.25 72 MET A CA 1
ATOM 547 C C . MET A 1 72 ? 18.837 -1.598 -2.972 1.00 89.25 72 MET A C 1
ATOM 549 O O . MET A 1 72 ? 19.645 -2.230 -2.291 1.00 89.25 72 MET A O 1
ATOM 553 N N . GLY A 1 73 ? 18.955 -0.291 -3.196 1.00 91.12 73 GLY A N 1
ATOM 554 C CA . GLY A 1 73 ? 19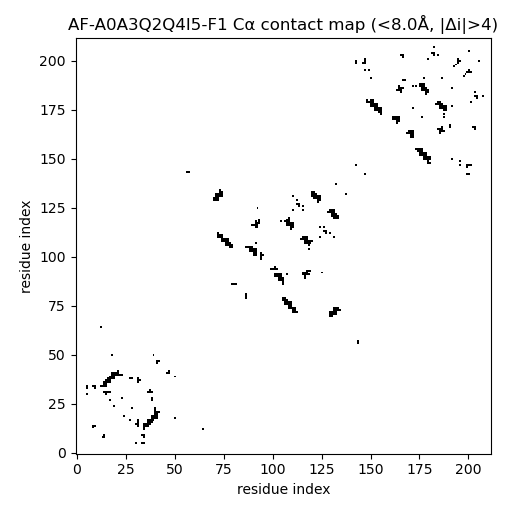.946 0.568 -2.557 1.00 91.12 73 GLY A CA 1
ATOM 555 C C . GLY A 1 73 ? 19.306 1.471 -1.508 1.00 91.12 73 GLY A C 1
ATOM 556 O O . GLY A 1 73 ? 18.322 2.146 -1.802 1.00 91.12 73 GLY A O 1
ATOM 557 N N . PHE A 1 74 ? 19.902 1.525 -0.315 1.00 92.19 74 PHE A N 1
ATOM 558 C CA . PHE A 1 74 ? 19.511 2.430 0.770 1.00 92.19 74 PHE A CA 1
ATOM 559 C C . PHE A 1 74 ? 20.530 3.569 0.891 1.00 92.19 74 PHE A C 1
ATOM 561 O O . PHE A 1 74 ? 21.501 3.448 1.641 1.00 92.19 74 PHE A O 1
ATOM 568 N N . PRO A 1 75 ? 20.377 4.655 0.118 1.00 88.44 75 PRO A N 1
ATOM 569 C CA . PRO A 1 75 ? 21.289 5.785 0.195 1.00 88.44 75 PRO A CA 1
ATOM 570 C C . PRO A 1 75 ? 21.099 6.548 1.512 1.00 88.44 75 PRO A C 1
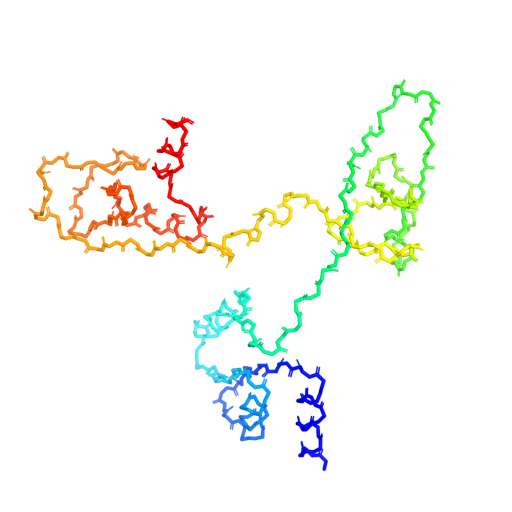ATOM 572 O O . PRO A 1 75 ? 19.976 6.757 1.977 1.00 88.44 75 PRO A O 1
ATOM 575 N N . GLN A 1 76 ? 22.200 7.010 2.098 1.00 82.44 76 GLN A N 1
ATOM 576 C CA . GLN A 1 76 ? 22.158 7.947 3.220 1.00 82.44 76 GLN A CA 1
ATOM 577 C C . GLN A 1 76 ? 22.011 9.377 2.693 1.00 82.44 76 GLN A C 1
ATOM 579 O O . GLN A 1 76 ? 22.534 9.716 1.629 1.00 82.44 76 GLN A O 1
ATOM 584 N N . HIS A 1 77 ? 21.280 10.212 3.432 1.00 84.12 77 HIS A N 1
ATOM 585 C CA . HIS A 1 77 ? 21.159 11.629 3.113 1.00 84.12 77 HIS A CA 1
ATOM 586 C C . HIS A 1 77 ? 22.374 12.372 3.666 1.00 84.12 77 HIS A C 1
ATOM 588 O O . HIS A 1 77 ? 22.512 12.523 4.881 1.00 84.12 77 HIS A O 1
ATOM 594 N N . THR A 1 78 ? 23.253 12.847 2.790 1.00 80.00 78 THR A N 1
ATOM 595 C CA . THR A 1 78 ? 24.389 13.666 3.212 1.00 80.00 78 THR A CA 1
ATOM 596 C C . THR A 1 78 ? 23.973 15.128 3.166 1.00 80.00 78 THR A C 1
ATOM 598 O O . THR A 1 78 ? 23.801 15.719 2.096 1.00 80.00 78 THR A O 1
ATOM 601 N N . VAL A 1 79 ? 23.811 15.717 4.350 1.00 72.50 79 VAL A N 1
ATOM 602 C CA . VAL A 1 79 ? 23.684 17.165 4.506 1.00 72.50 79 VAL A CA 1
ATOM 603 C C . VAL A 1 79 ? 25.074 17.770 4.486 1.00 72.50 79 VAL A C 1
ATOM 605 O O . VAL A 1 79 ? 25.845 17.650 5.432 1.00 72.50 79 VAL A O 1
ATOM 608 N N . ALA A 1 80 ? 25.413 18.431 3.394 1.00 63.50 80 ALA A N 1
ATOM 609 C CA . ALA A 1 80 ? 26.597 19.255 3.389 1.00 63.50 80 ALA A CA 1
ATOM 610 C C . ALA A 1 80 ? 26.321 20.538 4.188 1.00 63.50 80 ALA A C 1
ATOM 612 O O . ALA A 1 80 ? 25.470 21.346 3.814 1.00 63.50 80 ALA A O 1
ATOM 613 N N . CYS A 1 81 ? 27.010 20.709 5.314 1.00 53.53 81 CYS A N 1
ATOM 614 C CA . CYS A 1 81 ? 27.006 21.956 6.070 1.00 53.53 81 CYS A CA 1
ATOM 615 C C . CYS A 1 81 ? 28.167 22.836 5.601 1.00 53.53 81 CYS A C 1
ATOM 617 O O . CYS A 1 81 ? 29.270 22.342 5.394 1.00 53.53 81 CYS A O 1
ATOM 619 N N . MET A 1 82 ? 27.944 24.150 5.547 1.00 51.47 82 MET A N 1
ATOM 620 C CA . MET A 1 82 ? 28.907 25.200 5.154 1.00 51.47 82 MET A CA 1
ATOM 621 C C . MET A 1 82 ? 30.199 25.270 6.009 1.00 51.47 82 MET A C 1
ATOM 623 O O . MET A 1 82 ? 30.956 26.227 5.898 1.00 51.47 82 MET A O 1
ATOM 627 N N . ARG A 1 83 ? 30.422 24.313 6.920 1.00 53.94 83 ARG A N 1
ATOM 628 C CA . ARG A 1 83 ? 31.562 24.254 7.847 1.00 53.94 83 ARG A CA 1
ATOM 629 C C . ARG A 1 83 ? 32.688 23.332 7.368 1.00 53.94 83 ARG A C 1
ATOM 631 O O . ARG A 1 83 ? 33.797 23.471 7.868 1.00 53.94 83 ARG A O 1
ATOM 638 N N . ASP A 1 84 ? 32.424 22.450 6.405 1.00 56.03 84 ASP A N 1
ATOM 639 C CA . ASP A 1 84 ? 33.460 21.638 5.761 1.00 56.03 84 ASP A CA 1
ATOM 640 C C . ASP A 1 84 ? 34.039 22.395 4.560 1.00 56.03 84 ASP A C 1
ATOM 642 O O . 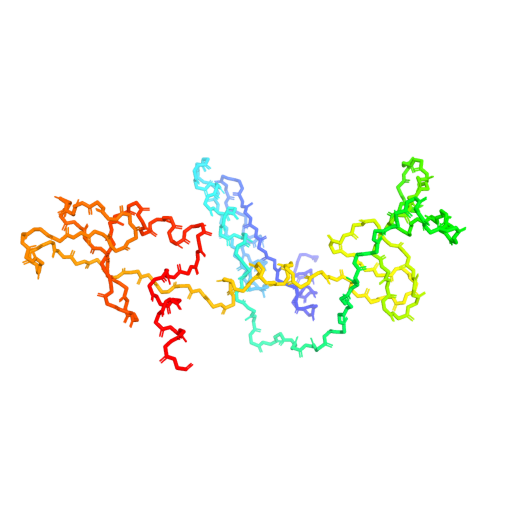ASP A 1 84 ? 33.315 22.749 3.628 1.00 56.03 84 ASP A O 1
ATOM 646 N N . GLN A 1 85 ? 35.353 22.635 4.564 1.00 57.91 85 GLN A N 1
ATOM 647 C CA . GLN A 1 85 ? 36.062 23.335 3.480 1.00 57.91 85 GLN A CA 1
ATOM 648 C C . GLN A 1 85 ? 36.099 22.543 2.154 1.00 57.91 85 GLN A C 1
ATOM 650 O O . GLN A 1 85 ? 36.462 23.106 1.125 1.00 57.91 85 GLN A O 1
ATOM 655 N N . ASP A 1 86 ? 35.657 21.279 2.148 1.00 59.53 86 ASP A N 1
ATOM 656 C CA . ASP A 1 86 ? 35.728 20.360 1.000 1.00 59.53 86 ASP A CA 1
ATOM 657 C C . ASP A 1 86 ? 34.382 20.076 0.310 1.00 59.53 86 ASP A C 1
ATOM 659 O O . ASP A 1 86 ? 34.275 19.193 -0.550 1.00 59.53 86 ASP A O 1
ATOM 663 N N . VAL A 1 87 ? 33.324 20.817 0.645 1.00 59.22 87 VAL A N 1
ATOM 664 C CA . VAL A 1 87 ? 32.010 20.586 0.039 1.00 59.22 87 VAL A CA 1
ATOM 665 C C . VAL A 1 87 ? 31.956 21.146 -1.383 1.00 59.22 87 VAL A C 1
ATOM 667 O O . VAL A 1 87 ? 31.773 22.343 -1.607 1.00 59.22 87 VAL A O 1
ATOM 670 N N . LYS A 1 88 ? 32.037 20.252 -2.372 1.00 66.56 88 LYS A N 1
ATOM 671 C CA . LYS A 1 88 ? 31.877 20.600 -3.788 1.00 66.56 88 LYS A CA 1
ATOM 672 C C . LYS A 1 88 ? 30.397 20.553 -4.195 1.00 66.56 88 LYS A C 1
ATOM 674 O O . LYS A 1 88 ? 29.779 19.486 -4.088 1.00 66.56 88 LYS A O 1
ATOM 679 N N . PRO A 1 89 ? 29.813 21.660 -4.695 1.00 71.50 89 PRO A N 1
ATOM 680 C CA . PRO A 1 89 ? 28.482 21.617 -5.284 1.00 71.50 89 PRO A CA 1
ATOM 681 C C . PRO A 1 89 ? 28.493 20.646 -6.467 1.00 71.50 89 PRO A C 1
ATOM 683 O O . PRO A 1 89 ? 29.413 20.638 -7.284 1.00 71.50 89 PRO A O 1
ATOM 686 N N . SER A 1 90 ? 27.478 19.793 -6.536 1.00 70.31 90 SER A N 1
ATOM 687 C CA . SER A 1 90 ? 27.386 18.729 -7.536 1.00 70.31 90 SER A CA 1
ATOM 688 C C . SER A 1 90 ? 26.000 18.707 -8.151 1.00 70.31 90 SER A C 1
ATOM 690 O O . SER A 1 90 ? 24.993 18.880 -7.454 1.00 70.31 90 SER A O 1
ATOM 692 N N . PHE A 1 91 ? 25.955 18.473 -9.460 1.00 73.81 91 PHE A N 1
ATOM 693 C CA . PHE A 1 91 ? 24.707 18.256 -10.172 1.00 73.81 91 PHE A CA 1
ATOM 694 C C . PHE A 1 91 ? 24.048 16.969 -9.688 1.00 73.81 91 PHE A C 1
ATOM 696 O O . PHE A 1 91 ? 24.711 15.971 -9.395 1.00 73.81 91 PHE A O 1
ATOM 703 N N . SER A 1 92 ? 22.727 17.011 -9.588 1.00 72.75 92 SER A N 1
ATOM 704 C CA . SER A 1 92 ? 21.935 15.818 -9.329 1.00 72.75 92 SER A CA 1
ATOM 705 C C . SER A 1 92 ? 21.517 15.180 -10.647 1.00 72.75 92 SER A C 1
ATOM 707 O O . SER A 1 92 ? 21.213 15.864 -11.621 1.00 72.75 92 SER A O 1
ATOM 709 N N . MET A 1 93 ? 21.507 13.852 -10.667 1.00 73.19 93 MET A N 1
ATOM 710 C CA . MET A 1 93 ? 21.148 13.052 -11.836 1.00 73.19 93 MET A CA 1
ATOM 711 C C . MET A 1 93 ? 19.620 13.000 -12.053 1.00 73.19 93 MET A C 1
ATOM 713 O O . MET A 1 93 ? 19.160 12.521 -13.082 1.00 73.19 93 MET A O 1
ATOM 717 N N . SER A 1 94 ? 18.831 13.483 -11.084 1.00 65.94 94 SER A N 1
ATOM 718 C CA . SER A 1 94 ? 17.360 13.522 -11.106 1.00 65.94 94 SER A CA 1
ATOM 719 C C . SER A 1 94 ? 16.776 14.600 -12.025 1.00 65.94 94 SER A C 1
ATOM 721 O O . SER A 1 94 ? 15.638 14.456 -12.453 1.00 65.94 94 SER A O 1
ATOM 723 N N . HIS A 1 95 ? 17.538 15.649 -12.352 1.00 67.38 95 HIS A N 1
ATOM 724 C CA . HIS A 1 95 ? 17.067 16.792 -13.152 1.00 67.38 95 HIS A CA 1
ATOM 725 C C . HIS A 1 95 ? 17.713 16.884 -14.542 1.00 67.38 95 HIS A C 1
ATOM 727 O O . HIS A 1 95 ? 17.707 17.947 -15.152 1.00 67.38 95 HIS A O 1
ATOM 733 N N . LEU A 1 96 ? 18.302 15.796 -15.047 1.00 60.84 96 LEU A N 1
ATOM 734 C CA . LEU A 1 96 ? 18.898 15.786 -16.390 1.00 60.84 96 LEU A CA 1
ATOM 735 C C . LEU A 1 96 ? 17.847 15.741 -17.508 1.00 60.84 96 LEU A C 1
ATOM 737 O O . LEU A 1 96 ? 18.087 16.293 -18.577 1.00 60.84 96 LEU A O 1
ATOM 741 N N . ASP A 1 97 ? 16.690 15.127 -17.241 1.00 57.34 97 ASP A N 1
ATOM 742 C CA . ASP A 1 97 ? 15.612 14.938 -18.223 1.00 57.34 97 ASP A CA 1
ATOM 743 C C . ASP A 1 97 ? 14.508 16.010 -18.120 1.00 57.34 97 ASP A C 1
ATOM 745 O O . ASP A 1 97 ? 13.661 16.130 -19.007 1.00 57.34 97 ASP A O 1
ATOM 749 N N . SER A 1 98 ? 14.478 16.792 -17.034 1.00 58.25 98 SER A N 1
ATOM 750 C CA . SER A 1 98 ? 13.467 17.826 -16.818 1.00 58.25 98 SER A CA 1
ATOM 751 C C . SER A 1 98 ? 13.941 19.172 -17.367 1.00 58.25 98 SER A C 1
ATOM 753 O O . SER A 1 98 ? 15.036 19.624 -17.064 1.00 58.25 98 SER A O 1
ATOM 755 N N . VAL A 1 99 ? 13.077 19.870 -18.115 1.00 56.09 99 VAL A N 1
ATOM 756 C CA . VAL A 1 99 ? 13.300 21.228 -18.678 1.00 56.09 99 VAL A CA 1
ATOM 757 C C . VAL A 1 99 ? 13.588 22.293 -17.592 1.00 56.09 99 VAL A C 1
ATOM 759 O O . VAL A 1 99 ? 13.882 23.450 -17.882 1.00 56.09 99 VAL A O 1
ATOM 762 N N . SER A 1 100 ? 13.508 21.912 -16.316 1.00 57.28 100 SER A N 1
ATOM 763 C CA . SER A 1 100 ? 13.944 22.707 -15.173 1.00 57.28 100 SER A CA 1
ATOM 764 C C . SER A 1 100 ? 15.456 22.933 -15.198 1.00 57.28 100 SER A C 1
ATOM 766 O O . SER A 1 100 ? 16.229 22.001 -15.404 1.00 57.28 100 SER A O 1
ATOM 768 N N . THR A 1 101 ? 15.878 24.158 -14.905 1.00 56.50 101 THR A N 1
ATOM 769 C CA . THR A 1 101 ? 17.287 24.538 -14.802 1.00 56.50 101 THR A CA 1
ATOM 770 C C . THR A 1 101 ? 18.075 23.574 -13.899 1.00 56.50 101 THR A C 1
ATOM 772 O O . THR A 1 101 ? 17.622 23.262 -12.794 1.00 56.50 101 THR A O 1
ATOM 775 N N . PRO A 1 102 ? 19.258 23.092 -14.330 1.00 62.69 102 PRO A N 1
ATOM 776 C CA . PRO A 1 102 ? 20.074 22.201 -13.518 1.00 62.69 102 PRO A CA 1
ATOM 777 C C . PRO A 1 102 ? 20.550 22.948 -12.267 1.00 62.69 102 PRO A C 1
ATOM 779 O O . PRO A 1 102 ? 21.447 23.790 -12.319 1.00 62.69 102 PRO A O 1
ATOM 782 N N . ALA A 1 103 ? 19.912 22.662 -11.132 1.00 65.00 103 ALA A N 1
ATOM 783 C CA . ALA A 1 103 ? 20.224 23.297 -9.863 1.00 65.00 103 ALA A CA 1
ATOM 784 C C . ALA A 1 103 ? 21.422 22.607 -9.198 1.00 65.00 103 ALA A C 1
ATOM 786 O O . ALA A 1 103 ? 21.424 21.393 -8.962 1.00 65.00 103 ALA A O 1
ATOM 787 N N . LEU A 1 104 ? 22.441 23.399 -8.863 1.00 70.75 104 LEU A N 1
ATOM 788 C CA . LEU A 1 104 ? 23.542 22.963 -8.015 1.00 70.75 104 LEU A CA 1
ATOM 789 C C . LEU A 1 104 ? 23.033 22.838 -6.583 1.00 70.75 104 LEU A C 1
ATOM 791 O O . LEU A 1 104 ? 22.769 23.832 -5.909 1.00 70.75 104 LEU A O 1
ATOM 795 N N . THR A 1 105 ? 22.899 21.606 -6.112 1.00 73.75 105 THR A N 1
ATOM 796 C CA . THR A 1 105 ? 22.558 21.335 -4.717 1.00 73.75 105 THR A CA 1
ATOM 797 C C . THR A 1 105 ? 23.824 21.034 -3.929 1.00 73.75 105 THR A C 1
ATOM 799 O O . THR A 1 105 ? 24.811 20.528 -4.469 1.00 73.75 105 THR A O 1
ATOM 802 N N . LEU A 1 106 ? 23.815 21.334 -2.635 1.00 73.38 106 LEU A N 1
ATOM 803 C CA . LEU A 1 106 ? 24.957 21.070 -1.760 1.00 73.38 106 LEU A CA 1
ATOM 804 C C . LEU A 1 106 ? 24.864 19.675 -1.118 1.00 73.38 106 LEU A C 1
ATOM 806 O O . LEU A 1 106 ? 25.859 18.967 -1.022 1.00 73.38 106 LEU A O 1
ATOM 810 N N . GLY A 1 107 ? 23.652 19.250 -0.757 1.00 78.50 107 GLY A N 1
ATOM 811 C CA . GLY A 1 107 ? 23.355 17.927 -0.204 1.00 78.50 107 GLY A CA 1
ATOM 812 C C . GLY A 1 107 ? 22.517 17.065 -1.144 1.00 78.50 107 GLY A C 1
ATOM 813 O O . GLY A 1 107 ? 22.021 17.537 -2.170 1.00 78.50 107 GLY A O 1
ATOM 814 N N . GLY A 1 108 ? 22.387 15.789 -0.799 1.00 86.00 108 GLY A N 1
ATOM 815 C CA . GLY A 1 108 ? 21.552 14.840 -1.527 1.00 86.00 108 GLY A CA 1
ATOM 816 C C . GLY A 1 108 ? 21.774 13.399 -1.086 1.00 86.00 108 GLY A C 1
ATOM 817 O O . GLY A 1 108 ? 22.520 13.111 -0.148 1.00 86.00 108 GLY A O 1
ATOM 818 N N . TYR A 1 109 ? 21.114 12.493 -1.792 1.00 88.69 109 TYR A N 1
ATOM 819 C CA . TYR A 1 109 ? 21.245 11.054 -1.632 1.00 88.69 109 TYR A CA 1
ATOM 820 C C . TYR A 1 109 ? 22.300 10.515 -2.591 1.00 88.69 109 TYR A C 1
ATOM 822 O O . TYR A 1 109 ? 22.262 10.803 -3.788 1.00 88.69 109 TYR A O 1
ATOM 830 N N . PHE A 1 110 ? 23.218 9.700 -2.079 1.00 89.00 110 PHE A N 1
ATOM 831 C CA . PHE A 1 110 ? 24.289 9.105 -2.876 1.00 89.00 110 PHE A CA 1
ATOM 832 C C . PHE A 1 110 ? 24.037 7.620 -3.103 1.00 89.00 110 PHE A C 1
ATOM 834 O O . PHE A 1 110 ? 23.844 6.857 -2.157 1.00 89.00 110 PHE A O 1
ATOM 841 N N . CYS A 1 111 ? 24.048 7.199 -4.368 1.00 90.94 111 CYS A N 1
ATOM 842 C CA . CYS A 1 111 ? 23.918 5.793 -4.729 1.00 90.94 111 CYS A CA 1
ATOM 843 C C . CYS A 1 111 ? 25.062 4.971 -4.099 1.00 90.94 111 CYS A C 1
ATOM 845 O O . CYS A 1 111 ? 26.225 5.308 -4.324 1.00 90.94 111 CYS A O 1
ATOM 847 N N . PRO A 1 112 ? 24.776 3.866 -3.388 1.00 90.25 112 PRO A N 1
ATOM 848 C CA . PRO A 1 112 ? 25.810 3.073 -2.720 1.00 90.25 112 PRO A CA 1
ATOM 849 C C . PRO A 1 112 ? 26.729 2.303 -3.683 1.00 90.25 112 PRO A C 1
ATOM 851 O O . PRO A 1 112 ? 27.763 1.808 -3.255 1.00 90.25 112 PRO A O 1
ATOM 854 N N . GLN A 1 113 ? 26.359 2.166 -4.963 1.00 90.75 113 GLN A N 1
ATOM 855 C CA . GLN A 1 113 ? 27.136 1.400 -5.945 1.00 90.75 113 GLN A CA 1
ATOM 856 C C . GLN A 1 113 ? 27.992 2.286 -6.858 1.00 90.75 113 GLN A C 1
ATOM 858 O O . GLN A 1 113 ? 29.127 1.936 -7.160 1.00 90.75 113 GLN A O 1
ATOM 863 N N . CYS A 1 114 ? 27.457 3.417 -7.326 1.00 90.88 114 CYS A N 1
ATOM 864 C CA . CYS A 1 114 ? 28.142 4.285 -8.291 1.00 90.88 114 CYS A CA 1
ATOM 865 C C . CYS A 1 114 ? 28.378 5.713 -7.780 1.00 90.88 114 CYS A C 1
ATOM 867 O O . CYS A 1 114 ? 28.848 6.553 -8.540 1.00 90.88 114 CYS A O 1
ATOM 869 N N . HIS A 1 115 ? 27.990 6.017 -6.536 1.00 87.81 115 HIS A N 1
ATOM 870 C CA . HIS A 1 115 ? 28.111 7.339 -5.907 1.00 87.81 115 HIS A CA 1
ATOM 871 C C . HIS A 1 115 ? 27.437 8.496 -6.670 1.00 87.81 115 HIS A C 1
ATOM 873 O O . HIS A 1 115 ? 27.701 9.664 -6.396 1.00 87.81 115 HIS A O 1
ATOM 879 N N . ALA A 1 116 ? 26.519 8.195 -7.595 1.00 87.94 116 ALA A N 1
ATOM 880 C CA . ALA A 1 116 ? 25.720 9.214 -8.268 1.00 87.94 116 ALA A CA 1
ATOM 881 C C . ALA A 1 116 ? 24.762 9.890 -7.278 1.00 87.94 116 ALA A C 1
ATOM 883 O O . ALA A 1 116 ? 24.184 9.228 -6.410 1.00 87.94 116 ALA A O 1
ATOM 884 N N . LYS A 1 117 ? 24.584 11.201 -7.440 1.00 87.31 117 LYS A N 1
ATOM 885 C CA . LYS A 1 117 ? 23.786 12.041 -6.551 1.00 87.31 117 LYS A CA 1
ATOM 886 C C . LYS A 1 117 ? 22.353 12.219 -7.050 1.00 87.31 117 LYS A C 1
ATOM 888 O O . LYS A 1 117 ? 22.141 12.548 -8.216 1.00 87.31 117 LYS A O 1
ATOM 893 N N . TYR A 1 118 ? 21.394 12.109 -6.137 1.00 87.50 118 TYR A N 1
ATOM 894 C CA . TYR A 1 118 ? 19.964 12.326 -6.360 1.00 87.50 118 TYR A CA 1
ATOM 895 C C . TYR A 1 118 ? 19.400 13.293 -5.317 1.00 87.50 118 TYR A C 1
ATOM 897 O O . TYR A 1 118 ? 19.830 13.290 -4.164 1.00 87.50 118 TYR A O 1
ATOM 905 N N . THR A 1 119 ? 18.451 14.137 -5.717 1.00 85.31 119 THR A N 1
ATOM 906 C CA . THR A 1 119 ? 17.754 15.064 -4.804 1.00 85.31 119 THR A CA 1
ATOM 907 C C . THR A 1 119 ? 16.583 14.403 -4.090 1.00 85.31 119 THR A C 1
ATOM 909 O O . THR A 1 119 ? 16.337 14.689 -2.922 1.00 85.31 119 THR A O 1
ATOM 912 N N . GLU A 1 120 ? 15.905 13.479 -4.766 1.00 84.75 120 GLU A N 1
ATOM 913 C CA . GLU A 1 120 ? 14.669 12.859 -4.297 1.00 84.75 120 GLU A CA 1
ATOM 914 C C . GLU A 1 120 ? 14.749 11.330 -4.367 1.00 84.75 120 GLU A C 1
ATOM 916 O O . GLU A 1 120 ? 15.542 10.755 -5.115 1.00 84.75 120 GLU A O 1
ATOM 921 N N . LEU A 1 121 ? 13.920 10.674 -3.556 1.00 88.44 121 LEU A N 1
ATOM 922 C CA . LEU A 1 121 ? 13.726 9.227 -3.516 1.00 88.44 121 LEU A CA 1
ATOM 923 C C . LEU A 1 121 ? 12.224 8.940 -3.438 1.00 88.44 121 LEU A C 1
ATOM 925 O O . LEU A 1 121 ? 11.513 9.702 -2.781 1.00 88.44 121 LEU A O 1
ATOM 929 N N . PRO A 1 122 ? 11.733 7.813 -3.977 1.00 90.00 122 PRO A N 1
ATOM 930 C CA . PRO A 1 122 ? 12.471 6.712 -4.603 1.00 90.00 122 PRO A CA 1
ATOM 931 C C . PRO A 1 122 ? 12.792 6.963 -6.084 1.00 90.00 122 PRO A C 1
ATOM 933 O O . PRO A 1 122 ? 11.961 7.491 -6.814 1.00 90.00 122 PRO A O 1
ATOM 936 N N . VAL A 1 123 ? 13.982 6.560 -6.539 1.00 89.62 123 VAL A N 1
ATOM 937 C CA . VAL A 1 123 ? 14.429 6.751 -7.934 1.00 89.62 123 VAL A CA 1
ATOM 938 C C . VAL A 1 123 ? 15.275 5.561 -8.390 1.00 89.62 123 VAL A C 1
ATOM 940 O O . VAL A 1 123 ? 16.058 5.012 -7.618 1.00 89.62 123 VAL A O 1
ATOM 943 N N . GLU A 1 124 ? 15.153 5.161 -9.655 1.00 91.62 124 GLU A N 1
ATOM 944 C CA . GLU A 1 124 ? 16.083 4.215 -10.278 1.00 91.62 124 GLU A CA 1
ATOM 945 C C . GLU A 1 124 ? 17.363 4.928 -10.727 1.00 91.62 124 GLU A C 1
ATOM 947 O O . GLU A 1 124 ? 17.327 5.931 -11.445 1.00 91.62 124 GLU A O 1
ATOM 952 N N . CYS A 1 125 ? 18.516 4.410 -10.306 1.00 91.50 125 CYS A N 1
ATOM 953 C CA . CYS A 1 125 ? 19.792 5.025 -10.617 1.00 91.50 125 CYS A CA 1
ATOM 954 C C . CYS A 1 125 ? 20.112 4.944 -12.120 1.00 91.50 125 CYS A C 1
ATOM 956 O O . CYS A 1 125 ? 20.380 3.865 -12.634 1.00 91.50 125 CYS A O 1
ATOM 958 N N . LYS A 1 126 ? 20.221 6.086 -12.807 1.00 89.00 126 LYS A N 1
ATOM 959 C CA . LYS A 1 126 ? 20.526 6.165 -14.250 1.00 89.00 126 LYS A CA 1
ATOM 960 C C . LYS A 1 126 ? 21.917 5.654 -14.646 1.00 89.00 126 LYS A C 1
ATOM 962 O O . LYS A 1 126 ? 22.157 5.396 -15.817 1.00 89.00 126 LYS A O 1
ATOM 967 N N . VAL A 1 127 ? 22.830 5.512 -13.683 1.00 90.25 127 VAL A N 1
ATOM 968 C CA . VAL A 1 127 ? 24.211 5.060 -13.931 1.00 90.25 127 VAL A CA 1
ATOM 969 C C . VAL A 1 127 ? 24.356 3.545 -13.766 1.00 90.25 127 VAL A C 1
ATOM 971 O O . VAL A 1 127 ? 25.067 2.917 -14.540 1.00 90.25 127 VAL A O 1
ATOM 974 N N . CYS A 1 128 ? 23.706 2.945 -12.761 1.00 92.00 128 CYS A N 1
ATOM 975 C CA . CYS A 1 128 ? 23.876 1.519 -12.441 1.00 92.00 128 CYS A CA 1
ATOM 976 C C . CYS A 1 128 ? 22.585 0.683 -12.448 1.00 92.00 128 CYS A C 1
ATOM 978 O O . CYS A 1 128 ? 22.660 -0.516 -12.197 1.00 92.00 128 CYS A O 1
ATOM 980 N N . GLY A 1 129 ? 21.418 1.288 -12.689 1.00 90.50 129 GLY A N 1
ATOM 981 C CA . GLY A 1 129 ? 20.108 0.618 -12.699 1.00 90.50 129 GLY A CA 1
ATOM 982 C C . GLY A 1 129 ? 19.573 0.212 -11.319 1.00 90.50 129 GLY A C 1
ATOM 983 O O . GLY A 1 129 ? 18.536 -0.433 -11.218 1.00 90.50 129 GLY A O 1
ATOM 984 N N . LEU A 1 130 ? 20.268 0.551 -10.227 1.00 92.81 130 LEU A N 1
ATOM 985 C CA . LEU A 1 130 ? 19.843 0.171 -8.878 1.00 92.81 130 LEU A CA 1
ATOM 986 C C . LEU A 1 130 ? 18.652 1.021 -8.413 1.00 92.81 130 LEU A C 1
ATOM 988 O O . LEU A 1 130 ? 18.733 2.251 -8.415 1.00 92.81 130 LEU A O 1
ATOM 992 N N . THR A 1 131 ? 17.577 0.385 -7.943 1.00 92.12 131 THR A N 1
ATOM 993 C CA . THR A 1 131 ? 16.435 1.086 -7.339 1.00 92.12 131 THR A CA 1
ATOM 994 C C . THR A 1 131 ? 16.822 1.648 -5.973 1.00 92.12 131 THR A C 1
ATOM 996 O O . THR A 1 131 ? 17.125 0.897 -5.043 1.00 92.12 131 THR A O 1
ATOM 999 N N . LEU A 1 132 ? 16.818 2.973 -5.842 1.00 91.94 132 LEU A N 1
ATOM 1000 C CA . LEU A 1 132 ? 17.138 3.682 -4.609 1.00 91.94 132 LEU A CA 1
ATOM 1001 C C . LEU A 1 132 ? 15.856 3.980 -3.837 1.00 91.94 132 LEU A C 1
ATOM 1003 O O . LEU A 1 132 ? 14.961 4.664 -4.335 1.00 91.94 132 LEU A O 1
ATOM 1007 N N . VAL A 1 133 ? 15.774 3.486 -2.605 1.00 92.31 133 VAL A N 1
ATOM 1008 C CA . VAL A 1 133 ? 14.600 3.632 -1.737 1.00 92.31 133 VAL A CA 1
ATOM 1009 C C . VAL A 1 133 ? 15.072 3.937 -0.318 1.00 92.31 133 VAL A C 1
ATOM 1011 O O . VAL A 1 133 ? 16.124 3.469 0.111 1.00 92.31 133 VAL A O 1
ATOM 1014 N N . SER A 1 134 ? 14.308 4.726 0.435 1.00 90.25 134 SER A N 1
ATOM 1015 C CA . SER A 1 134 ? 14.576 4.930 1.859 1.00 90.25 134 SER A CA 1
ATOM 1016 C C . SER A 1 134 ? 13.890 3.831 2.683 1.00 90.25 134 SER A C 1
ATOM 1018 O O . SER A 1 134 ? 12.788 3.387 2.352 1.00 90.25 134 SER A O 1
ATOM 1020 N N . ALA A 1 135 ? 14.511 3.396 3.783 1.00 87.75 135 ALA A N 1
ATOM 1021 C CA . ALA A 1 135 ? 13.890 2.419 4.682 1.00 87.75 135 ALA A CA 1
ATOM 1022 C C . ALA A 1 135 ? 12.482 2.848 5.169 1.00 87.75 135 ALA A C 1
ATOM 1024 O O . ALA A 1 135 ? 11.587 2.001 5.173 1.00 87.75 135 ALA A O 1
ATOM 1025 N N . PRO A 1 136 ? 12.215 4.140 5.476 1.00 86.44 136 PRO A N 1
ATOM 1026 C CA . PRO A 1 136 ? 10.866 4.602 5.808 1.00 86.44 136 PRO A CA 1
ATOM 1027 C C . PRO A 1 136 ? 9.829 4.391 4.699 1.00 86.44 136 PRO A C 1
ATOM 1029 O O . PRO A 1 136 ? 8.662 4.155 4.999 1.00 86.44 136 PRO A O 1
ATOM 1032 N N . HIS A 1 137 ? 10.216 4.463 3.421 1.00 82.88 137 HIS A N 1
ATOM 1033 C CA . HIS A 1 137 ? 9.277 4.255 2.314 1.00 82.88 137 HIS A CA 1
ATOM 1034 C C . HIS A 1 137 ? 8.787 2.810 2.252 1.00 82.88 137 HIS A C 1
ATOM 1036 O O . HIS A 1 137 ? 7.588 2.597 2.104 1.00 82.88 137 HIS A O 1
ATOM 1042 N N . LEU A 1 138 ? 9.689 1.840 2.443 1.00 83.25 138 LEU A N 1
ATOM 1043 C CA . LEU A 1 138 ? 9.313 0.430 2.573 1.00 83.25 138 LEU A CA 1
ATOM 1044 C C . LEU A 1 138 ? 8.519 0.184 3.856 1.00 83.25 138 LEU A C 1
ATOM 1046 O O . LEU A 1 138 ? 7.545 -0.564 3.848 1.00 83.25 138 LEU A O 1
ATOM 1050 N N . ALA A 1 139 ? 8.902 0.851 4.949 1.00 82.94 139 ALA A N 1
ATOM 1051 C CA . ALA A 1 139 ? 8.225 0.683 6.224 1.00 82.94 139 ALA A CA 1
ATOM 1052 C C . ALA A 1 139 ? 6.749 1.093 6.162 1.00 82.94 139 ALA A C 1
ATOM 1054 O O . ALA A 1 139 ? 5.892 0.431 6.745 1.00 82.94 139 ALA A O 1
ATOM 1055 N N . ARG A 1 140 ? 6.435 2.143 5.392 1.00 81.31 140 ARG A N 1
ATOM 1056 C CA . ARG A 1 140 ? 5.048 2.549 5.155 1.00 81.31 140 ARG A CA 1
ATOM 1057 C C . ARG A 1 140 ? 4.232 1.468 4.458 1.00 81.31 140 ARG A C 1
ATOM 1059 O O . ARG A 1 140 ? 3.047 1.400 4.722 1.00 81.31 140 ARG A O 1
ATOM 1066 N N . SER A 1 141 ? 4.821 0.604 3.636 1.00 82.44 141 SER A N 1
ATOM 1067 C CA . SER A 1 141 ? 4.099 -0.475 2.946 1.00 82.44 141 SER A CA 1
ATOM 1068 C C . SER A 1 141 ? 3.738 -1.656 3.856 1.00 82.44 141 SER A C 1
ATOM 1070 O O . SER A 1 141 ? 2.933 -2.499 3.458 1.00 82.44 141 SER A O 1
ATOM 1072 N N . PHE A 1 142 ? 4.313 -1.754 5.065 1.00 79.88 142 PHE A N 1
ATOM 1073 C CA . PHE A 1 142 ? 4.129 -2.928 5.928 1.00 79.88 142 PHE A CA 1
ATOM 1074 C C . PHE A 1 142 ? 2.673 -3.188 6.319 1.00 79.88 142 PHE A C 1
ATOM 1076 O O . PHE A 1 142 ? 2.308 -4.351 6.475 1.00 79.88 142 PHE A O 1
ATOM 1083 N N . HIS A 1 143 ? 1.825 -2.159 6.420 1.00 78.81 143 HIS A N 1
ATOM 1084 C CA . HIS A 1 143 ? 0.412 -2.354 6.765 1.00 78.81 143 HIS A CA 1
ATOM 1085 C C . HIS A 1 143 ? -0.372 -3.130 5.694 1.00 78.81 143 HIS A C 1
ATOM 1087 O O . HIS A 1 143 ? -1.384 -3.751 6.004 1.00 78.81 143 HIS A O 1
ATOM 1093 N N . HIS A 1 144 ? 0.097 -3.144 4.443 1.00 80.06 144 HIS A N 1
ATOM 1094 C CA . HIS A 1 144 ? -0.483 -3.988 3.396 1.00 80.06 144 HIS A CA 1
ATOM 1095 C C . HIS A 1 144 ? 0.028 -5.432 3.448 1.00 80.06 144 HIS A C 1
ATOM 1097 O O . HIS A 1 144 ? -0.672 -6.339 3.008 1.00 80.06 144 HIS A O 1
ATOM 1103 N N . LEU A 1 145 ? 1.237 -5.650 3.974 1.00 79.19 145 LEU A N 1
ATOM 1104 C CA . LEU A 1 145 ? 1.822 -6.986 4.130 1.00 79.19 145 LEU A CA 1
ATOM 1105 C C . LEU A 1 145 ? 1.252 -7.714 5.353 1.00 79.19 145 LEU A C 1
ATOM 1107 O O . LEU A 1 145 ? 1.073 -8.928 5.320 1.00 79.19 145 LEU A O 1
ATOM 1111 N N . PHE A 1 146 ? 0.945 -6.967 6.413 1.00 78.69 146 PHE A N 1
ATOM 1112 C CA . PHE A 1 146 ? 0.392 -7.484 7.661 1.00 78.69 146 PHE A CA 1
ATOM 1113 C C . PHE A 1 146 ? -0.816 -6.637 8.076 1.00 78.69 146 PHE A C 1
ATOM 1115 O O . PHE A 1 146 ? -0.683 -5.767 8.940 1.00 78.69 146 PHE A O 1
ATOM 1122 N N . PRO A 1 147 ? -1.983 -6.842 7.441 1.00 82.12 147 PRO A N 1
ATOM 1123 C CA . PRO A 1 147 ? -3.175 -6.079 7.777 1.00 82.12 147 PRO A CA 1
ATOM 1124 C C . PRO A 1 147 ? -3.613 -6.361 9.217 1.00 82.12 147 PRO A C 1
ATOM 1126 O O . PRO A 1 147 ? -3.518 -7.488 9.715 1.00 82.12 147 PRO A O 1
ATOM 1129 N N . LEU A 1 148 ? -4.114 -5.323 9.886 1.00 84.94 148 LEU A N 1
ATOM 1130 C CA . LEU A 1 148 ? -4.731 -5.465 11.198 1.00 84.94 148 LEU A CA 1
ATOM 1131 C C . LEU A 1 148 ? -6.043 -6.248 11.067 1.00 84.94 148 LEU A C 1
ATOM 1133 O O . LEU A 1 148 ? -6.821 -6.023 10.139 1.00 84.94 148 LEU A O 1
ATOM 1137 N N . HIS A 1 149 ? -6.278 -7.170 11.999 1.00 85.00 149 HIS A N 1
ATOM 1138 C CA . HIS A 1 149 ? -7.539 -7.902 12.055 1.00 85.00 149 HIS A CA 1
ATOM 1139 C C . HIS A 1 149 ? -8.648 -6.971 12.550 1.00 85.00 149 HIS A C 1
ATOM 1141 O O . HIS A 1 149 ? -8.400 -6.244 13.517 1.00 85.00 149 HIS A O 1
ATOM 1147 N N . PRO A 1 150 ? -9.849 -7.026 11.944 1.00 88.81 150 PRO A N 1
ATOM 1148 C CA . PRO A 1 150 ? -10.977 -6.229 12.402 1.00 88.81 150 PRO A CA 1
ATOM 1149 C C . PRO A 1 150 ? -11.274 -6.543 13.869 1.00 88.81 150 PRO A C 1
ATOM 1151 O O . PRO A 1 150 ? -11.160 -7.695 14.307 1.00 88.81 150 PRO A O 1
ATOM 1154 N N . PHE A 1 151 ? -11.626 -5.515 14.635 1.00 91.56 151 PHE A N 1
ATOM 1155 C CA . PHE A 1 151 ? -12.016 -5.699 16.026 1.00 91.56 151 PHE A CA 1
ATOM 1156 C C . PHE A 1 151 ? -13.397 -6.349 16.112 1.00 91.56 151 PHE A C 1
ATOM 1158 O O . PHE A 1 151 ? -14.247 -6.182 15.238 1.00 91.56 151 PHE A O 1
ATOM 1165 N N . ILE A 1 152 ? -13.594 -7.141 17.163 1.00 90.25 152 ILE A N 1
ATOM 1166 C CA . ILE A 1 152 ? -14.840 -7.865 17.399 1.00 90.25 152 ILE A CA 1
ATOM 1167 C C . ILE A 1 152 ? -15.809 -6.895 18.072 1.00 90.25 152 ILE A C 1
ATOM 1169 O O . ILE A 1 152 ? -15.501 -6.382 19.150 1.00 90.25 152 ILE A O 1
ATOM 1173 N N . ASP A 1 153 ? -16.955 -6.648 17.436 1.00 88.69 153 ASP A N 1
ATOM 1174 C CA . ASP A 1 153 ? -18.044 -5.871 18.032 1.00 88.69 153 ASP A CA 1
ATOM 1175 C C . ASP A 1 153 ? -18.687 -6.703 19.148 1.00 88.69 153 ASP A C 1
ATOM 1177 O O . ASP A 1 153 ? -19.104 -7.844 18.932 1.00 88.69 153 ASP A O 1
ATOM 1181 N N . SER A 1 154 ? -18.686 -6.153 20.356 1.00 80.38 154 SER A N 1
ATOM 1182 C CA . SER A 1 154 ? -19.261 -6.748 21.557 1.00 80.38 154 SER A CA 1
ATOM 1183 C C . SER A 1 154 ? -20.245 -5.761 22.170 1.00 80.38 154 SER A C 1
ATOM 1185 O O . SER A 1 154 ? -20.022 -4.547 22.182 1.00 80.38 154 SER A O 1
ATOM 1187 N N . THR A 1 155 ? -21.344 -6.280 22.704 1.00 76.12 155 THR A N 1
ATOM 1188 C CA . THR A 1 155 ? -22.355 -5.454 23.359 1.00 76.12 155 THR A CA 1
ATOM 1189 C C . THR A 1 155 ? -21.867 -4.978 24.722 1.00 76.12 155 THR A C 1
ATOM 1191 O O . THR A 1 155 ? -21.265 -5.737 25.481 1.00 76.12 155 THR A O 1
ATOM 1194 N N . ALA A 1 156 ? -22.177 -3.728 25.072 1.00 65.25 156 ALA A N 1
ATOM 1195 C CA . ALA A 1 156 ? -21.802 -3.123 26.354 1.00 65.25 156 ALA A CA 1
ATOM 1196 C C . ALA A 1 156 ? -22.326 -3.873 27.605 1.00 65.25 156 ALA A C 1
ATOM 1198 O O . ALA A 1 156 ? -21.880 -3.584 28.710 1.00 65.25 156 ALA A O 1
ATOM 1199 N N . GLU A 1 157 ? -23.237 -4.839 27.446 1.00 64.44 157 GLU A N 1
ATOM 1200 C CA . GLU A 1 157 ? -23.772 -5.683 28.526 1.00 64.44 157 GLU A CA 1
ATOM 1201 C C . GLU A 1 157 ? -22.707 -6.593 29.165 1.00 64.44 157 GLU A C 1
ATOM 1203 O O . GLU A 1 157 ? -22.801 -6.913 30.350 1.00 64.44 157 GLU A O 1
ATOM 1208 N N . ASP A 1 158 ? -21.658 -6.955 28.418 1.00 63.66 158 ASP A N 1
ATOM 1209 C CA . ASP A 1 158 ? -20.569 -7.813 28.906 1.00 63.66 158 ASP A CA 1
ATOM 1210 C C . ASP A 1 158 ? -19.574 -7.067 29.815 1.00 63.66 158 ASP A C 1
ATOM 1212 O O . ASP A 1 158 ? -18.756 -7.679 30.513 1.00 63.66 158 ASP A O 1
ATOM 1216 N N . TYR A 1 159 ? -19.633 -5.733 29.829 1.00 64.81 159 TYR A N 1
ATOM 1217 C CA . TYR A 1 159 ? -18.659 -4.880 30.494 1.00 64.81 159 TYR A CA 1
ATOM 1218 C C . TYR A 1 159 ? -19.295 -4.116 31.657 1.00 64.81 159 TYR A C 1
ATOM 1220 O O . TYR A 1 159 ? -20.310 -3.441 31.518 1.00 64.81 159 TYR A O 1
ATOM 1228 N N . LYS A 1 160 ? -18.667 -4.210 32.838 1.00 58.38 160 LYS A N 1
ATOM 1229 C CA . LYS A 1 160 ? -19.123 -3.523 34.056 1.00 58.38 160 LYS A CA 1
ATOM 1230 C C . LYS A 1 160 ? -19.276 -2.018 33.804 1.00 58.38 160 LYS A C 1
ATOM 1232 O O . LYS A 1 160 ? -18.424 -1.412 33.142 1.00 58.38 160 LYS A O 1
ATOM 1237 N N . GLU A 1 161 ? -20.322 -1.431 34.392 1.00 56.41 161 GLU A N 1
ATOM 1238 C CA . GLU A 1 161 ? -20.518 0.020 34.483 1.00 56.41 161 GLU A CA 1
ATOM 1239 C C . GLU A 1 161 ? -19.186 0.687 34.900 1.00 56.41 161 GLU A C 1
ATOM 1241 O O . GLU A 1 161 ? -18.577 0.272 35.886 1.00 56.41 161 GLU A O 1
ATOM 1246 N N . ASN A 1 162 ? -18.715 1.678 34.126 1.00 62.16 162 ASN A N 1
ATOM 1247 C CA . ASN A 1 162 ? -17.377 2.319 34.163 1.00 62.16 162 ASN A CA 1
ATOM 1248 C C . ASN A 1 162 ? -16.223 1.652 33.390 1.00 62.16 162 ASN A C 1
ATOM 1250 O O . ASN A 1 162 ? -15.062 1.726 33.803 1.00 62.16 162 ASN A O 1
ATOM 1254 N N . SER A 1 163 ? -16.490 1.095 32.211 1.00 77.75 163 SER A N 1
ATOM 1255 C CA . SER A 1 163 ? -15.407 0.741 31.285 1.00 77.75 163 SER A CA 1
ATOM 1256 C C . SER A 1 163 ? -14.892 1.972 30.522 1.00 77.75 163 SER A C 1
ATOM 1258 O O . SER A 1 163 ? -15.667 2.790 30.024 1.00 77.75 163 SER A O 1
ATOM 1260 N N . PHE A 1 164 ? -13.568 2.120 30.444 1.00 87.81 164 PHE A N 1
ATOM 1261 C CA . PHE A 1 164 ? -12.893 3.200 29.718 1.00 87.81 164 PHE A CA 1
ATOM 1262 C C . PHE A 1 164 ? -12.217 2.651 28.462 1.00 87.81 164 PHE A C 1
ATOM 1264 O O . PHE A 1 164 ? -11.690 1.539 28.463 1.00 87.81 164 PHE A O 1
ATOM 1271 N N . CYS A 1 165 ? -12.184 3.449 27.397 1.00 89.38 165 CYS A N 1
ATOM 1272 C CA . CYS A 1 165 ? -11.435 3.121 26.189 1.00 89.38 165 CYS A CA 1
ATOM 1273 C C . CYS A 1 165 ? -9.926 3.123 26.477 1.00 89.38 165 CYS A C 1
ATOM 1275 O O . CYS A 1 165 ? -9.379 4.118 26.954 1.00 89.38 165 CYS A O 1
ATOM 1277 N N . GLN A 1 166 ? -9.221 2.052 26.112 1.00 88.81 166 GLN A N 1
ATOM 1278 C CA . GLN A 1 166 ? -7.790 1.913 26.406 1.00 88.81 166 GLN A CA 1
ATOM 1279 C C . GLN A 1 166 ? -6.897 2.861 25.579 1.00 88.81 166 GLN A C 1
ATOM 1281 O O . GLN A 1 166 ? -5.741 3.095 25.939 1.00 88.81 166 GLN A O 1
ATOM 1286 N N . ALA A 1 167 ? -7.417 3.421 24.480 1.00 89.00 167 ALA A N 1
ATOM 1287 C CA . ALA A 1 167 ? -6.702 4.382 23.639 1.00 89.00 167 ALA A CA 1
ATOM 1288 C C . ALA A 1 167 ? -6.926 5.839 24.077 1.00 89.00 167 ALA A C 1
ATOM 1290 O O . ALA A 1 167 ? -5.958 6.547 24.345 1.00 89.00 167 ALA A O 1
ATOM 1291 N N . CYS A 1 168 ? -8.183 6.289 24.156 1.00 90.38 168 CYS A N 1
ATOM 1292 C CA . CYS A 1 168 ? -8.518 7.691 24.436 1.00 90.38 168 CYS A CA 1
ATOM 1293 C C . CYS A 1 168 ? -8.912 7.974 25.892 1.00 90.38 168 CYS A C 1
ATOM 1295 O O . CYS A 1 168 ? -9.146 9.131 26.232 1.00 90.38 168 CYS A O 1
ATOM 1297 N N . GLN A 1 169 ? -9.014 6.941 26.736 1.00 89.06 169 GLN A N 1
ATOM 1298 C CA . GLN A 1 169 ? -9.412 7.031 28.149 1.00 89.06 169 GLN A CA 1
ATOM 1299 C C . GLN A 1 169 ? -10.786 7.678 28.391 1.00 89.06 169 GLN A C 1
ATOM 1301 O O . GLN A 1 169 ? -11.108 8.055 29.515 1.00 89.06 169 GLN A O 1
ATOM 1306 N N . ARG A 1 170 ? -11.629 7.786 27.357 1.00 87.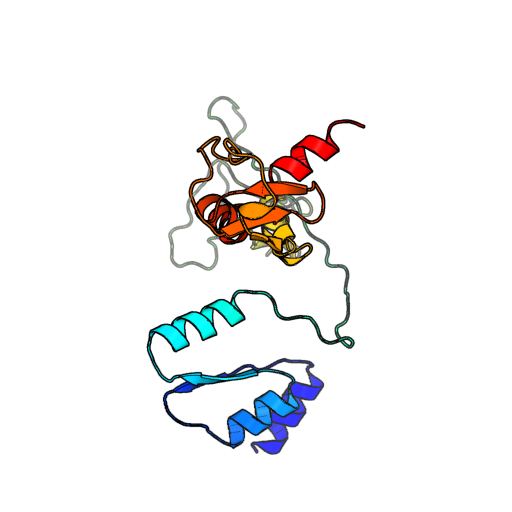56 170 ARG A N 1
ATOM 1307 C CA . ARG A 1 170 ? -13.023 8.220 27.507 1.00 87.56 170 ARG A CA 1
ATOM 1308 C C . ARG A 1 170 ? -13.878 7.073 28.036 1.00 87.56 170 ARG A C 1
ATOM 1310 O O . ARG A 1 170 ? -13.615 5.908 27.736 1.00 87.56 170 ARG A O 1
ATOM 1317 N N . GLN A 1 171 ? -14.896 7.413 28.819 1.00 86.06 171 GLN A N 1
ATOM 1318 C CA . GLN A 1 171 ? -15.881 6.455 29.312 1.00 86.06 171 GLN A CA 1
ATOM 1319 C C . GLN A 1 171 ? -16.694 5.900 28.136 1.00 86.06 171 GLN A C 1
ATOM 1321 O O . GLN A 1 171 ? -17.158 6.662 27.288 1.00 86.06 171 GLN A O 1
ATOM 1326 N N . LEU A 1 172 ? -16.854 4.580 28.086 1.00 83.31 172 LEU A N 1
ATOM 1327 C CA . LEU A 1 172 ? -17.664 3.903 27.079 1.00 83.31 172 LEU A CA 1
ATOM 1328 C C . LEU A 1 172 ? -19.136 4.038 27.480 1.00 83.31 172 LEU A C 1
ATOM 1330 O O . LEU A 1 172 ? -19.586 3.393 28.423 1.00 83.31 172 LEU A O 1
ATOM 1334 N N . GLN A 1 173 ? -19.854 4.935 26.806 1.00 73.19 173 GLN A N 1
ATOM 1335 C CA . GLN A 1 173 ? -21.302 5.128 26.978 1.00 73.19 173 GLN A CA 1
ATOM 1336 C C . GLN A 1 173 ? -22.105 4.498 25.829 1.00 73.19 173 GLN A C 1
ATOM 1338 O O . GLN A 1 173 ? -23.321 4.341 25.933 1.00 73.19 173 GLN A O 1
ATOM 1343 N N . ASP A 1 174 ? -21.423 4.136 24.741 1.00 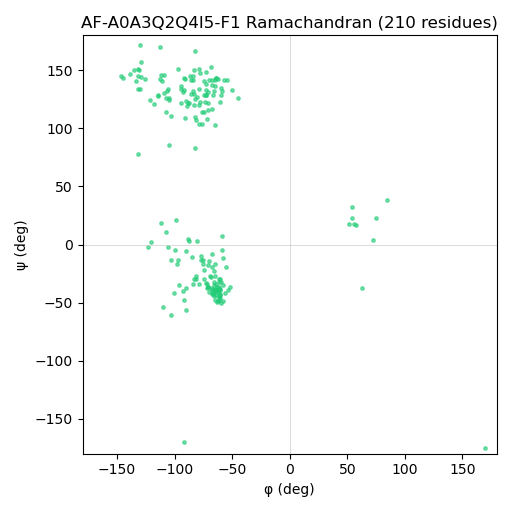71.88 174 ASP A N 1
ATOM 1344 C CA . ASP A 1 174 ? -22.029 3.575 23.539 1.00 71.88 174 ASP A CA 1
ATOM 1345 C C . ASP A 1 174 ? -22.365 2.088 23.707 1.00 71.88 174 ASP A C 1
ATOM 1347 O O . ASP A 1 174 ? -21.695 1.353 24.432 1.00 71.88 174 ASP A O 1
ATOM 1351 N N . LYS A 1 175 ? -23.404 1.633 22.992 1.00 74.38 175 LYS A N 1
ATOM 1352 C CA . LYS A 1 175 ? -23.856 0.229 23.004 1.00 74.38 175 LYS A CA 1
ATOM 1353 C C . LYS A 1 175 ? -22.876 -0.729 22.325 1.00 74.38 175 LYS A C 1
ATOM 1355 O O . LYS A 1 175 ? -22.855 -1.908 22.677 1.00 74.38 175 LYS A O 1
ATOM 1360 N N . ASN A 1 176 ? -22.098 -0.214 21.373 1.00 81.75 176 ASN A N 1
ATOM 1361 C CA . ASN A 1 176 ? -21.152 -0.983 20.577 1.00 81.75 176 ASN A CA 1
ATOM 1362 C C . ASN A 1 176 ? -19.740 -0.697 21.065 1.00 81.75 176 ASN A C 1
ATOM 1364 O O . ASN A 1 176 ? -19.306 0.457 21.146 1.00 81.75 176 ASN A O 1
ATOM 1368 N N . VAL A 1 177 ? -19.032 -1.769 21.383 1.00 87.81 177 VAL A N 1
ATOM 1369 C CA . VAL A 1 177 ? -17.697 -1.727 21.949 1.00 87.81 177 VAL A CA 1
ATOM 1370 C C . VAL A 1 177 ? -16.811 -2.665 21.140 1.00 87.81 177 VAL A C 1
ATOM 1372 O O . VAL A 1 177 ? -17.186 -3.797 20.855 1.00 87.81 177 VAL A O 1
ATOM 1375 N N . PHE A 1 178 ? -15.618 -2.201 20.774 1.00 90.19 178 PHE A N 1
ATOM 1376 C CA . PHE A 1 178 ? -14.726 -2.940 19.885 1.00 90.19 178 PHE A CA 1
ATOM 1377 C C . PHE A 1 178 ? -13.577 -3.561 20.667 1.00 90.19 178 PHE A C 1
ATOM 1379 O O . PHE A 1 178 ? -12.817 -2.856 21.337 1.00 90.19 178 PHE A O 1
ATOM 1386 N N . THR A 1 179 ? -13.415 -4.877 20.548 1.00 89.94 179 THR A N 1
ATOM 1387 C CA . THR A 1 179 ? -12.384 -5.621 21.278 1.00 89.94 179 THR A CA 1
ATOM 1388 C C . THR A 1 179 ? -11.357 -6.212 20.319 1.00 89.94 179 THR A C 1
ATOM 1390 O O . THR A 1 179 ? -11.686 -6.896 19.348 1.00 89.94 179 THR A O 1
ATOM 1393 N N . CYS A 1 180 ? -10.075 -5.963 20.596 1.00 90.56 180 CYS A N 1
ATOM 1394 C CA . CYS A 1 180 ? -8.986 -6.513 19.791 1.00 90.56 180 CYS A CA 1
ATOM 1395 C C . CYS A 1 180 ? -8.824 -8.027 20.043 1.00 90.56 180 CYS A C 1
ATOM 1397 O O . CYS A 1 180 ? -8.622 -8.416 21.195 1.00 90.56 180 CYS A O 1
ATOM 1399 N N . PRO A 1 181 ? -8.792 -8.885 19.003 1.00 88.94 181 PRO A N 1
ATOM 1400 C CA . PRO A 1 181 ? -8.689 -10.340 19.172 1.00 88.94 181 PRO A CA 1
ATOM 1401 C C . PRO A 1 181 ? -7.339 -10.812 19.736 1.00 88.94 181 PRO A C 1
ATOM 1403 O O . PRO A 1 181 ? -7.229 -11.927 20.233 1.00 88.94 181 PRO A O 1
ATOM 1406 N N . SER A 1 182 ? -6.286 -9.991 19.653 1.00 88.44 182 SER A N 1
ATOM 1407 C CA . SER A 1 182 ? -4.945 -10.373 20.115 1.00 88.44 182 SER A CA 1
ATOM 1408 C C . SER A 1 182 ? -4.682 -9.977 21.568 1.00 88.44 182 SER A C 1
ATOM 1410 O O . SER A 1 182 ? -4.192 -10.788 22.348 1.00 88.44 182 SER A O 1
ATOM 1412 N N . CYS A 1 183 ? -4.991 -8.735 21.951 1.00 88.50 183 CYS A N 1
ATOM 1413 C CA . CYS A 1 183 ? -4.714 -8.225 23.299 1.00 88.50 183 CYS A CA 1
ATOM 1414 C C . CYS A 1 183 ? -5.957 -8.096 24.187 1.00 88.50 183 CYS A C 1
ATOM 1416 O O . CYS A 1 183 ? -5.819 -7.678 25.334 1.00 88.50 183 CYS A O 1
ATOM 1418 N N . HIS A 1 184 ? -7.150 -8.411 23.669 1.00 87.56 184 HIS A N 1
ATOM 1419 C CA . HIS A 1 184 ? -8.435 -8.336 24.380 1.00 87.56 184 HIS A CA 1
ATOM 1420 C C . HIS A 1 184 ? -8.720 -6.959 25.009 1.00 87.56 184 HIS A C 1
ATOM 1422 O O . HIS A 1 184 ? -9.482 -6.834 25.962 1.00 87.56 184 HIS A O 1
ATOM 1428 N N . SER A 1 185 ? -8.075 -5.908 24.491 1.00 88.44 185 SER A N 1
ATOM 1429 C CA . SER A 1 185 ? -8.283 -4.529 24.933 1.00 88.44 185 SER A CA 1
ATOM 1430 C C . SER A 1 185 ? -9.499 -3.924 24.248 1.00 88.44 185 SER A C 1
ATOM 1432 O O . SER A 1 185 ? -9.808 -4.275 23.109 1.00 88.44 185 SER A O 1
ATOM 1434 N N . VAL A 1 186 ? -10.135 -2.998 24.958 1.00 89.81 186 VAL A N 1
ATOM 1435 C CA . VAL A 1 186 ? -11.443 -2.439 24.628 1.00 89.81 186 VAL A CA 1
ATOM 1436 C C . VAL A 1 186 ? -11.300 -1.019 24.071 1.00 89.81 186 VAL A C 1
ATOM 1438 O O . VAL A 1 186 ? -10.583 -0.188 24.644 1.00 89.81 186 VAL A O 1
ATOM 1441 N N . PHE A 1 187 ? -11.993 -0.733 22.969 1.00 91.25 187 PHE A N 1
ATOM 1442 C CA . PHE A 1 187 ? -11.939 0.530 22.235 1.00 91.25 187 PHE A CA 1
ATOM 1443 C C . PHE A 1 187 ? -13.342 1.065 21.911 1.00 91.25 187 PHE A C 1
ATOM 1445 O O . PHE A 1 187 ? -14.292 0.303 21.737 1.00 91.25 187 PHE A O 1
ATOM 1452 N N . CYS A 1 188 ? -13.467 2.393 21.817 1.00 90.69 188 CYS A N 1
ATOM 1453 C CA . CYS A 1 188 ? -14.663 3.046 21.275 1.00 90.69 188 CYS A CA 1
ATOM 1454 C C . CYS A 1 188 ? -14.635 3.078 19.738 1.00 90.69 188 CYS A C 1
ATOM 1456 O O . CYS A 1 188 ? -13.573 2.899 19.138 1.00 90.69 188 CYS A O 1
ATOM 1458 N N . ILE A 1 189 ? -15.773 3.398 19.115 1.00 90.38 189 ILE A N 1
ATOM 1459 C CA . ILE A 1 189 ? -15.910 3.480 17.652 1.00 90.38 189 ILE A CA 1
ATOM 1460 C C . ILE A 1 189 ? -14.916 4.453 17.001 1.00 90.38 189 ILE A C 1
ATOM 1462 O O . ILE A 1 189 ? -14.297 4.130 15.994 1.00 90.38 189 ILE A O 1
ATOM 1466 N N . GLU A 1 190 ? -14.688 5.622 17.605 1.00 91.50 190 GLU A N 1
ATOM 1467 C CA . GLU A 1 190 ? -13.737 6.606 17.068 1.00 91.50 190 GLU A CA 1
ATOM 1468 C C . GLU A 1 190 ? -12.301 6.067 17.067 1.00 91.50 190 GLU A C 1
ATOM 1470 O O . GLU A 1 190 ? -11.535 6.302 16.133 1.00 91.50 190 GLU A O 1
ATOM 1475 N N . CYS A 1 191 ? -11.927 5.337 18.123 1.00 92.06 191 CYS A N 1
ATOM 1476 C CA . CYS A 1 191 ? -10.603 4.735 18.222 1.00 92.06 191 CYS A CA 1
ATOM 1477 C C . CYS A 1 191 ? -10.454 3.557 17.262 1.00 92.06 191 CYS A C 1
ATOM 1479 O O . CYS A 1 191 ? -9.379 3.400 16.691 1.00 92.06 191 CYS A O 1
ATOM 1481 N N . ASP A 1 192 ? -11.506 2.763 17.072 1.00 91.88 192 ASP A N 1
ATOM 1482 C CA . ASP A 1 192 ? -11.524 1.675 16.097 1.00 91.88 192 ASP A CA 1
ATOM 1483 C C . ASP A 1 192 ? -11.288 2.193 14.669 1.00 91.88 192 ASP A C 1
ATOM 1485 O O . ASP A 1 192 ? -10.351 1.747 14.002 1.00 91.88 192 ASP A O 1
ATOM 1489 N N . LEU A 1 193 ? -12.042 3.216 14.250 1.00 91.69 193 LEU A N 1
ATOM 1490 C CA . LEU A 1 193 ? -11.877 3.864 12.945 1.00 91.69 193 LEU A CA 1
ATOM 1491 C C . LEU A 1 193 ? -10.462 4.429 12.771 1.00 91.69 193 LEU A C 1
ATOM 1493 O O . LEU A 1 193 ? -9.788 4.153 11.779 1.00 91.69 193 LEU A O 1
ATOM 1497 N N . PHE A 1 194 ? -9.959 5.164 13.766 1.00 92.88 194 PHE A N 1
ATOM 1498 C CA . PHE A 1 194 ? -8.617 5.742 13.701 1.00 92.88 194 PHE A CA 1
ATOM 1499 C C . PHE A 1 194 ? -7.515 4.674 13.604 1.00 92.88 194 PHE A C 1
ATOM 1501 O O . PHE A 1 194 ? -6.538 4.832 12.862 1.00 92.88 194 PHE A O 1
ATOM 1508 N N . ILE A 1 195 ? -7.665 3.570 14.339 1.00 92.19 195 ILE A N 1
ATOM 1509 C CA . ILE A 1 195 ? -6.721 2.454 14.315 1.00 92.19 195 ILE A CA 1
ATOM 1510 C C . ILE A 1 195 ? -6.729 1.763 12.947 1.00 92.19 195 ILE A C 1
ATOM 1512 O O . ILE A 1 195 ? -5.653 1.446 12.443 1.00 92.19 195 ILE A O 1
ATOM 1516 N N . HIS A 1 196 ? -7.891 1.556 12.330 1.00 89.31 196 HIS A N 1
ATOM 1517 C CA . HIS A 1 196 ? -7.995 0.835 11.059 1.00 89.31 196 HIS A CA 1
ATOM 1518 C C . HIS A 1 196 ? -7.681 1.689 9.823 1.00 89.31 196 HIS A C 1
ATOM 1520 O O . HIS A 1 196 ? -7.169 1.141 8.848 1.00 89.31 196 HIS A O 1
ATOM 1526 N N . GLU A 1 197 ? -7.937 3.000 9.852 1.00 86.75 197 GLU A N 1
ATOM 1527 C CA . GLU A 1 197 ? -7.727 3.884 8.693 1.00 86.75 197 GLU A CA 1
ATOM 1528 C C . GLU A 1 197 ? -6.387 4.627 8.709 1.00 86.75 197 GLU A C 1
ATOM 1530 O O . GLU A 1 197 ? -5.799 4.877 7.657 1.00 86.75 197 GLU A O 1
ATOM 1535 N N . SER A 1 198 ? -5.903 5.019 9.892 1.00 87.69 198 SER A N 1
ATOM 1536 C CA . SER A 1 198 ? -4.711 5.868 10.016 1.00 87.69 198 SER A CA 1
ATOM 1537 C C . SER A 1 198 ? -3.521 5.104 10.586 1.00 87.69 198 SER A C 1
ATOM 1539 O O . SER A 1 198 ? -2.440 5.090 9.992 1.00 87.69 198 SER A O 1
ATOM 1541 N N . LEU A 1 199 ? -3.701 4.468 11.747 1.00 88.62 199 LEU A N 1
ATOM 1542 C CA . LEU A 1 199 ? -2.580 3.903 12.503 1.00 88.62 199 LEU A CA 1
ATOM 1543 C C . LEU A 1 199 ? -2.162 2.514 11.996 1.00 88.62 199 LEU A C 1
ATOM 1545 O O . LEU A 1 199 ? -0.992 2.149 12.091 1.00 88.62 199 LEU A O 1
ATOM 1549 N N . HIS A 1 200 ? -3.112 1.749 11.455 1.00 88.31 200 HIS A N 1
ATOM 1550 C CA . HIS A 1 200 ? -2.975 0.382 10.945 1.00 88.31 200 HIS A CA 1
ATOM 1551 C C . HIS A 1 200 ? -2.325 -0.623 11.917 1.00 88.31 200 HIS A C 1
ATOM 1553 O O . HIS A 1 200 ? -1.857 -1.681 11.503 1.00 88.31 200 HIS A O 1
ATOM 1559 N N . CYS A 1 201 ? -2.266 -0.311 13.213 1.00 87.94 201 CYS A N 1
ATOM 1560 C CA . CYS A 1 201 ? -1.710 -1.163 14.263 1.00 87.94 201 CYS A CA 1
ATOM 1561 C C . CYS A 1 201 ? -2.487 -0.945 15.565 1.00 87.94 201 CYS A C 1
ATOM 1563 O O . CYS A 1 201 ? -2.872 0.174 15.883 1.00 87.94 201 CYS A O 1
ATOM 1565 N N . CYS A 1 202 ? -2.669 -1.986 16.378 1.00 90.00 202 CYS A N 1
ATOM 1566 C CA . CYS A 1 202 ? -3.276 -1.825 17.699 1.00 90.00 202 CYS A CA 1
ATOM 1567 C C . CYS A 1 202 ? -2.243 -1.271 18.710 1.00 90.00 202 CYS A C 1
ATOM 1569 O O . CYS A 1 202 ? -1.263 -1.970 19.001 1.00 90.00 202 CYS A O 1
ATOM 1571 N N . PRO A 1 203 ? -2.461 -0.094 19.337 1.00 89.56 203 PRO A N 1
ATOM 1572 C CA . PRO A 1 203 ? -1.516 0.495 20.298 1.00 89.56 203 PRO A CA 1
ATOM 1573 C C . PRO A 1 203 ? -1.210 -0.416 21.497 1.00 89.56 203 PRO A C 1
ATOM 1575 O O . PRO A 1 203 ? -0.081 -0.471 21.984 1.00 89.56 203 PRO A O 1
ATOM 1578 N N . CYS A 1 204 ? -2.207 -1.176 21.957 1.00 87.44 204 CYS A N 1
ATOM 1579 C CA . CYS A 1 204 ? -2.071 -2.099 23.086 1.00 87.44 204 CYS A CA 1
ATOM 1580 C C . CYS A 1 204 ? -1.215 -3.332 22.754 1.00 87.44 204 CYS A C 1
ATOM 1582 O O . CYS A 1 204 ? -0.414 -3.756 23.584 1.00 87.44 204 CYS A O 1
ATOM 1584 N N . CYS A 1 205 ? -1.308 -3.861 21.529 1.00 88.06 205 CYS A N 1
ATOM 1585 C CA . CYS A 1 205 ? -0.469 -4.976 21.079 1.00 88.06 205 CYS A CA 1
ATOM 1586 C C . CYS A 1 205 ? 1.012 -4.582 20.997 1.00 88.06 205 CYS A C 1
ATOM 1588 O O . CYS A 1 205 ? 1.886 -5.393 21.296 1.00 88.06 205 CYS A O 1
ATOM 1590 N N . ILE A 1 206 ? 1.299 -3.327 20.629 1.00 86.00 206 ILE A N 1
ATOM 1591 C CA . ILE A 1 206 ? 2.670 -2.800 20.589 1.00 86.00 206 ILE A CA 1
ATOM 1592 C C . ILE A 1 206 ? 3.257 -2.738 22.003 1.00 86.00 206 ILE A C 1
ATOM 1594 O O . ILE A 1 206 ? 4.382 -3.184 22.212 1.00 86.00 206 ILE A O 1
ATOM 1598 N N . ARG A 1 207 ? 2.483 -2.257 22.987 1.00 78.12 207 ARG A N 1
ATOM 1599 C CA . ARG A 1 207 ? 2.909 -2.228 24.399 1.00 78.12 207 ARG A CA 1
ATOM 1600 C C . ARG A 1 207 ? 3.152 -3.626 24.976 1.00 78.12 207 ARG A C 1
ATOM 1602 O O . ARG A 1 207 ? 4.069 -3.803 25.766 1.00 78.12 207 ARG A O 1
ATOM 1609 N N . GLY A 1 208 ? 2.353 -4.618 24.582 1.00 63.84 208 GLY A N 1
ATOM 1610 C CA . GLY A 1 208 ? 2.526 -6.001 25.042 1.00 63.84 208 GLY A CA 1
ATOM 1611 C C . GLY A 1 208 ? 3.797 -6.680 24.515 1.00 63.84 208 GLY A C 1
ATOM 1612 O O . GLY A 1 208 ? 4.346 -7.543 25.190 1.00 63.84 208 GLY A O 1
ATOM 1613 N N . ARG A 1 209 ? 4.303 -6.275 23.340 1.00 56.84 209 ARG A N 1
ATOM 1614 C CA . ARG A 1 209 ? 5.515 -6.854 22.728 1.00 56.84 209 ARG A CA 1
ATOM 1615 C C . ARG A 1 209 ? 6.829 -6.417 23.376 1.00 56.84 209 ARG A C 1
ATOM 1617 O O . ARG A 1 209 ? 7.838 -7.065 23.143 1.00 56.84 209 ARG A O 1
ATOM 1624 N N . THR A 1 210 ? 6.842 -5.341 24.159 1.00 46.94 210 THR A N 1
ATOM 1625 C CA . THR A 1 210 ? 8.067 -4.830 24.804 1.00 46.94 210 THR A CA 1
ATOM 1626 C C . THR A 1 210 ? 8.347 -5.453 26.176 1.00 46.94 210 THR A C 1
ATOM 1628 O O . THR A 1 210 ? 9.273 -5.019 26.851 1.00 46.94 210 THR A O 1
ATOM 1631 N N . ALA A 1 211 ? 7.545 -6.431 26.614 1.00 38.59 211 ALA A N 1
ATOM 1632 C CA . ALA A 1 211 ? 7.673 -7.094 27.917 1.00 38.59 211 ALA A CA 1
ATOM 1633 C C . ALA A 1 211 ? 8.412 -8.452 27.864 1.00 38.59 211 ALA A C 1
ATOM 1635 O O . ALA A 1 211 ? 8.252 -9.265 28.775 1.00 38.59 211 ALA A O 1
ATOM 1636 N N . THR A 1 212 ? 9.207 -8.699 26.819 1.00 33.72 212 THR A N 1
ATOM 1637 C CA . THR A 1 212 ? 10.109 -9.860 26.701 1.00 33.72 212 THR A CA 1
ATOM 1638 C C . THR A 1 212 ? 11.511 -9.414 26.346 1.00 33.72 212 THR A C 1
ATOM 1640 O O . THR A 1 212 ? 11.616 -8.660 25.349 1.00 33.72 212 THR A O 1
#

Sequence (212 aa):
NNKDMGCTLKSLKVRVSVIGLSAEVRVCTVLTRETGGSYHVILDESHFKELLMLHVKPPPASFSAECSLIRMGFPQHTVACMRDQDVKPSFSMSHLDSVSTPALTLGGYFCPQCHAKYTELPVECKVCGLTLVSAPHLARSFHHLFPLHPFIDSTAEDYKENSFCQACQRQLQDKNVFTCPSCHSVFCIECDLFIHESLHCCPCCIRGRTAT

Nearest PDB structures (foldseek):
  8ebw-assembly1_E  TM=9.514E-01  e=6.331E-30  Homo sapiens
  8gxq-assembly1_HG  TM=9.395E-01  e=2.645E-28  Homo sapiens
  7egb-assembly1_2  TM=9.395E-01  e=3.220E-28  Homo sapiens
  8ebt-assembly1_E  TM=6.918E-01  e=2.102E-31  Homo sapiens
  6o9m-assembly1_6  TM=8.691E-01  e=5.152E-23  Homo sapiens

Radius of gyration: 25.11 Å; Cα contacts (8 Å, |Δi|>4): 279; chains: 1; bounding box: 60×43×68 Å

Solvent-accessible surface area (backbone atoms only — not comparable to full-atom values): 13094 Å² total; per-residue (Å²): 113,74,70,57,52,48,55,50,36,45,74,68,70,45,68,42,66,50,80,34,76,77,50,88,53,70,68,58,51,51,42,12,60,70,31,73,35,48,72,47,63,40,84,48,74,67,54,42,53,51,57,51,56,58,67,68,49,83,70,84,77,60,93,85,60,82,88,74,90,76,74,70,34,73,45,60,77,47,78,61,58,96,82,53,95,80,75,66,71,42,71,41,70,73,44,75,85,45,96,58,78,83,60,73,36,67,47,34,31,36,40,84,87,78,62,50,37,25,78,70,76,73,42,66,35,92,87,77,68,42,38,32,41,51,71,69,63,58,58,67,52,44,46,79,78,55,62,66,77,80,56,46,80,40,60,44,84,83,50,66,94,86,45,53,17,76,84,80,66,45,73,65,81,59,63,62,32,34,29,35,89,85,68,68,48,46,30,43,65,71,54,49,51,46,28,68,76,72,63,41,50,61,72,65,53,59,61,64,64,71,79,116

InterPro domains:
  IPR004595 TFIIH C1-like domain [PF07975] (170-205)
  IPR004595 TFIIH C1-like domain [SM01047] (164-207)
  IPR007198 Ssl1-like [PF04056] (8-75)
  IPR012170 TFIIH subunit Ssl1/p44 [TIGR00622] (108-206)
  IPR013083 Zinc finger, RING/FYVE/PHD-type [G3DSA:3.30.40.10] (146-211)
  IPR013087 Zinc finger C2H2-type [PS00028] (180-200)
  IPR036465 von Willebrand factor A-like domain superfamily [G3DSA:3.40.50.410] (1-61)
  IPR046349 C1-like domain superfamily [SSF57889] (143-205)

Organism: Fundulus heteroclitus (NCBI:txid8078)

Mean predicted aligned error: 10.78 Å

Secondary structure (DSSP, 8-state):
-HHHHHHHHHHTT----EEEESS--HHHHHHHHHHT--EEEE-SHHHHHHHHHHHHSPPPPPTT-------EE---EE---TT-TT---EE-GGGSSSSS---EES-EEE-TTT--EESSSSEE-TTT--EE--HHHHHHTHHHHSPPPPPEEEEGGGS-SS-B-TTT--B--SSEEEE-TTT--EE-HHHHHHIIIII-S-HHHHHHHT--